Protein AF-0000000072939997 (afdb_homodimer)

Solvent-accessible surface area (backbone atoms only — not comparable to full-atom values): 11323 Å² total; per-residue (Å²): 114,75,64,51,53,67,41,27,48,83,73,51,73,88,33,51,47,72,38,80,92,68,27,35,36,36,40,48,61,45,33,46,28,62,78,65,47,41,67,64,48,60,63,70,43,59,84,49,48,39,79,76,45,38,39,26,61,34,38,37,35,36,37,38,7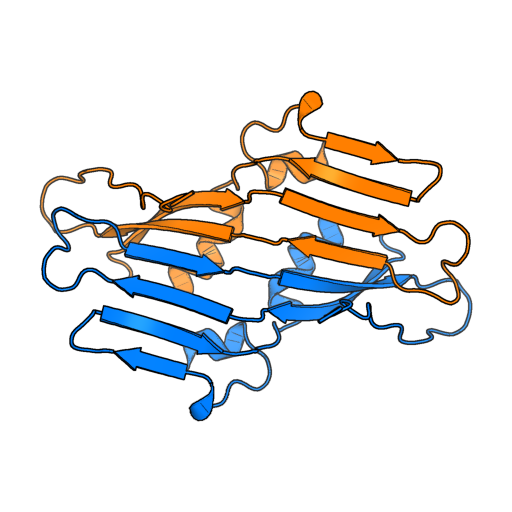8,91,39,46,84,75,38,32,33,31,36,42,27,60,32,39,41,33,17,19,31,51,54,53,103,59,83,81,66,92,36,73,63,77,75,75,73,74,120,112,74,65,51,51,68,41,28,48,83,74,51,73,88,33,51,46,72,37,80,92,68,29,34,37,36,39,46,61,44,32,47,28,62,79,67,47,40,66,64,50,59,64,72,42,60,84,50,48,40,79,77,45,36,39,26,62,34,39,36,37,36,37,39,79,91,38,45,84,77,38,32,32,30,37,41,26,59,32,39,38,34,17,20,32,51,52,54,102,58,86,81,63,92,37,70,63,76,74,73,74,75,120

Organism: Perkinsus marinus (strain ATCC 50983 / TXsc) (NCBI:txid423536)

Nearest PDB structures (foldseek):
  6cbc-assembly1_B  TM=7.900E-01  e=6.810E-04  Thermochaetoides thermophila DSM 1495
  6a9e-assembly2_B  TM=6.318E-01  e=6.158E-02  Enterobacteria phage RB59
  6a9j-assembly2_B  TM=6.465E-01  e=8.160E-02  Enterobacteria phage RB59
  3dcx-assembly1_A  TM=5.283E-01  e=1.028E+00  Shewanella loihica PV-4
  6u9g-assembly1_E  TM=1.871E-01  e=9.778E+00  Francisella tularensis subsp. novicida U112

Structure (mmCIF, N/CA/C/O backbone):
data_AF-0000000072939997-model_v1
#
loop_
_entity.id
_entity.type
_entity.pdbx_description
1 polymer 'Uncharacterized protein'
#
loop_
_atom_site.group_PDB
_atom_site.id
_atom_site.type_symbol
_atom_site.label_atom_id
_atom_site.label_alt_id
_atom_site.label_comp_id
_atom_site.label_asym_id
_atom_site.label_entity_id
_atom_site.label_seq_id
_atom_site.pdbx_PDB_ins_code
_atom_site.Cartn_x
_atom_site.Cartn_y
_atom_site.Cartn_z
_atom_site.occupancy
_atom_site.B_iso_or_equiv
_atom_site.auth_seq_id
_atom_site.auth_comp_id
_atom_site.auth_asym_id
_atom_site.auth_atom_id
_atom_site.pdbx_PDB_model_num
ATOM 1 N N . MET A 1 1 ? -7.621 -18.016 -1.231 1 79.19 1 MET A N 1
ATOM 2 C CA . MET A 1 1 ? -8.523 -16.891 -0.96 1 79.19 1 MET A CA 1
ATOM 3 C C . MET A 1 1 ? -8.703 -16.688 0.541 1 79.19 1 MET A C 1
ATOM 5 O O . MET A 1 1 ? -8.742 -15.555 1.018 1 79.19 1 MET A O 1
ATOM 9 N N . GLY A 1 2 ? -8.43 -17.75 1.299 1 84.25 2 GLY A N 1
ATOM 10 C CA . GLY A 1 2 ? -8.695 -17.703 2.729 1 84.25 2 GLY A CA 1
ATOM 11 C C . GLY A 1 2 ? -7.746 -16.781 3.475 1 84.25 2 GLY A C 1
ATOM 12 O O . GLY A 1 2 ? -8.172 -16.016 4.355 1 84.25 2 GLY A O 1
ATOM 13 N N . TYR A 1 3 ? -6.551 -16.672 3.008 1 89.38 3 TYR A N 1
ATOM 14 C CA . TYR A 1 3 ? -5.559 -15.867 3.715 1 89.38 3 TYR A CA 1
ATOM 15 C C . TYR A 1 3 ? -5.758 -14.383 3.424 1 89.38 3 TYR A C 1
ATOM 17 O O . TYR A 1 3 ? -5.418 -13.531 4.25 1 89.38 3 TYR A O 1
ATOM 25 N N . LEU A 1 4 ? -6.316 -14.133 2.26 1 92.38 4 LEU A N 1
ATOM 26 C CA . LEU A 1 4 ? -6.516 -12.75 1.856 1 92.38 4 LEU A CA 1
ATOM 27 C C . LEU A 1 4 ? -7.66 -12.117 2.641 1 92.38 4 LEU A C 1
ATOM 29 O O . LEU A 1 4 ? -7.695 -10.898 2.822 1 92.38 4 LEU A O 1
ATOM 33 N N . LYS A 1 5 ? -8.539 -12.953 3.166 1 93.19 5 LYS A N 1
ATOM 34 C CA . LYS A 1 5 ? -9.727 -12.453 3.857 1 93.19 5 LYS A CA 1
ATOM 35 C C . LYS A 1 5 ? -9.344 -11.734 5.148 1 93.19 5 LYS A C 1
ATOM 37 O O . LYS A 1 5 ? -10.117 -10.922 5.66 1 93.19 5 LYS A O 1
ATOM 42 N N . LYS A 1 6 ? -8.172 -12.086 5.574 1 93.5 6 LYS A N 1
ATOM 43 C CA . LYS A 1 6 ? -7.66 -11.398 6.754 1 93.5 6 LYS A CA 1
ATOM 44 C C . LYS A 1 6 ? -7.395 -9.922 6.465 1 93.5 6 LYS A C 1
ATOM 46 O O . LYS A 1 6 ? -7.512 -9.078 7.352 1 93.5 6 LYS A O 1
ATOM 51 N N . TYR A 1 7 ? -7.129 -9.602 5.207 1 95.44 7 TYR A N 1
ATOM 52 C CA . TYR A 1 7 ? -6.629 -8.273 4.871 1 95.44 7 TYR A CA 1
ATOM 53 C C . TYR A 1 7 ? -7.633 -7.516 4.008 1 95.44 7 TYR A C 1
ATOM 55 O O . TYR A 1 7 ? -7.57 -6.289 3.902 1 95.44 7 TYR A O 1
ATOM 63 N N . ILE A 1 8 ? -8.578 -8.25 3.438 1 96.69 8 ILE A N 1
ATOM 64 C CA . ILE A 1 8 ? -9.492 -7.652 2.473 1 96.69 8 ILE A CA 1
ATOM 65 C C . ILE A 1 8 ? -10.93 -7.762 2.988 1 96.69 8 ILE A C 1
ATOM 67 O O . ILE A 1 8 ? -11.391 -8.859 3.314 1 96.69 8 ILE A O 1
ATOM 71 N N . ARG A 1 9 ? -11.539 -6.648 3.012 1 96.81 9 ARG A N 1
ATOM 72 C CA . ARG A 1 9 ? -12.914 -6.598 3.48 1 96.81 9 ARG A CA 1
ATOM 73 C C . ARG A 1 9 ? -13.883 -7.051 2.393 1 96.81 9 ARG A C 1
ATOM 75 O O . ARG A 1 9 ? -13.883 -6.508 1.287 1 96.81 9 ARG A O 1
ATOM 82 N N . GLY A 1 10 ? -14.656 -8.023 2.715 1 95.62 10 GLY A N 1
ATOM 83 C CA . GLY A 1 10 ? -15.719 -8.43 1.808 1 95.62 10 GLY A CA 1
ATOM 84 C C . GLY A 1 10 ? -15.195 -9.031 0.514 1 95.62 10 GLY A C 1
ATOM 85 O O . GLY A 1 10 ? -15.773 -8.812 -0.553 1 95.62 10 GLY A O 1
ATOM 86 N N . LEU A 1 11 ? -14.125 -9.672 0.535 1 95.31 11 LEU A N 1
ATOM 87 C CA . LEU A 1 11 ? -13.539 -10.266 -0.665 1 95.31 11 LEU A CA 1
ATOM 88 C C . LEU A 1 11 ? -14.508 -11.242 -1.322 1 95.31 11 LEU A C 1
ATOM 90 O O . LEU A 1 11 ? -15.023 -12.148 -0.665 1 95.31 11 LEU A O 1
ATOM 94 N N . GLU A 1 12 ? -14.75 -11.016 -2.568 1 95.81 12 GLU A N 1
ATOM 95 C CA . GLU A 1 12 ? -15.594 -11.891 -3.381 1 95.81 12 GLU A CA 1
ATOM 96 C C . GLU A 1 12 ? -14.781 -12.57 -4.484 1 95.81 12 GLU A C 1
ATOM 98 O O . GLU A 1 12 ? -13.797 -12.008 -4.965 1 95.81 12 GLU A O 1
ATOM 103 N N . TYR A 1 13 ? -15.312 -13.648 -4.934 1 93.88 13 TYR A N 1
ATOM 104 C CA . TYR A 1 13 ? -14.602 -14.438 -5.938 1 93.88 13 TYR A CA 1
ATOM 105 C C . TYR A 1 13 ? -14.508 -13.68 -7.254 1 93.88 13 TYR A C 1
ATOM 107 O O . TYR A 1 13 ? -13.531 -13.828 -7.992 1 93.88 13 TYR A O 1
ATOM 115 N N . ASP A 1 14 ? -15.516 -12.883 -7.5 1 95.44 14 ASP A N 1
ATOM 116 C CA . ASP A 1 14 ? -15.531 -12.195 -8.789 1 95.44 14 ASP A CA 1
ATOM 117 C C . ASP A 1 14 ? -14.492 -11.078 -8.836 1 95.44 14 ASP A C 1
ATOM 119 O O . ASP A 1 14 ? -14.211 -10.531 -9.898 1 95.44 14 ASP A O 1
ATOM 123 N N . GLN A 1 15 ? -13.906 -10.797 -7.66 1 96.94 15 GLN A N 1
ATOM 124 C CA . GLN A 1 15 ? -12.883 -9.758 -7.598 1 96.94 15 GLN A CA 1
ATOM 125 C C . GLN A 1 15 ? -11.508 -10.328 -7.945 1 96.94 15 GLN A C 1
ATOM 127 O O . GLN A 1 15 ? -10.562 -9.57 -8.195 1 96.94 15 GLN A O 1
ATOM 132 N N . VAL A 1 16 ? -11.445 -11.586 -8.031 1 95.56 16 VAL A N 1
ATOM 133 C CA . VAL A 1 16 ? -10.164 -12.242 -8.273 1 95.56 16 VAL A CA 1
ATOM 134 C C . VAL A 1 16 ? -10.141 -12.852 -9.672 1 95.56 16 VAL A C 1
ATOM 136 O O . VAL A 1 16 ? -11.055 -13.594 -10.047 1 95.56 16 VAL A O 1
ATOM 139 N N . SER A 1 17 ? -9.195 -12.555 -10.445 1 96.19 17 SER A N 1
ATOM 140 C CA . SER A 1 17 ? -8.961 -13.203 -11.734 1 96.19 17 SER A CA 1
ATOM 141 C C . SER A 1 17 ? -7.559 -13.797 -11.805 1 96.19 17 SER A C 1
ATOM 143 O O . SER A 1 17 ? -6.609 -13.227 -11.258 1 96.19 17 SER A O 1
ATOM 145 N N . ALA A 1 18 ? -7.465 -14.961 -12.391 1 93.5 18 ALA A N 1
ATOM 146 C CA . ALA A 1 18 ? -6.18 -15.648 -12.531 1 93.5 18 ALA A CA 1
ATOM 147 C C . ALA A 1 18 ? -5.973 -16.141 -13.961 1 93.5 18 ALA A C 1
ATOM 149 O O . ALA A 1 18 ? -6.91 -16.609 -14.602 1 93.5 18 ALA A O 1
ATOM 150 N N . SER A 1 19 ? -4.926 -15.836 -14.461 1 92.19 19 SER A N 1
ATOM 151 C CA . SER A 1 19 ? -4.477 -16.391 -15.734 1 92.19 19 SER A CA 1
ATOM 152 C C . SER A 1 19 ? -3.42 -17.469 -15.523 1 92.19 19 SER A C 1
ATOM 154 O O . SER A 1 19 ? -2.252 -17.172 -15.273 1 92.19 19 SER A O 1
ATOM 156 N N . LEU A 1 20 ? -3.783 -18.672 -15.695 1 84.88 20 LEU A N 1
ATOM 157 C CA . LEU A 1 20 ? -2.889 -19.781 -15.438 1 84.88 20 LEU A CA 1
ATOM 158 C C . LEU A 1 20 ? -1.744 -19.812 -16.453 1 84.88 20 LEU A C 1
ATOM 160 O O . LEU A 1 20 ? -0.597 -20.078 -16.078 1 84.88 20 LEU A O 1
ATOM 164 N N . MET A 1 21 ? -2.119 -19.484 -17.688 1 87.38 21 MET A N 1
ATOM 165 C CA . MET A 1 21 ? -1.116 -19.484 -18.75 1 87.38 21 MET A CA 1
ATOM 166 C C . MET A 1 21 ? -0.065 -18.406 -18.5 1 87.38 21 MET A C 1
ATOM 168 O O . MET A 1 21 ? 1.135 -18.672 -18.594 1 87.38 21 MET A O 1
ATOM 172 N N . SER A 1 22 ? -0.42 -17.297 -17.984 1 87.5 22 SER A N 1
ATOM 173 C CA . SER A 1 22 ? 0.504 -16.172 -17.797 1 87.5 22 SER A CA 1
ATOM 174 C C . SER A 1 22 ? 1.047 -16.141 -16.375 1 87.5 22 SER A C 1
ATOM 176 O O . SER A 1 22 ? 2.023 -15.438 -16.094 1 87.5 22 SER A O 1
ATOM 178 N N . GLY A 1 23 ? 0.38 -16.797 -15.484 1 91.31 23 GLY A N 1
ATOM 179 C CA . GLY A 1 23 ? 0.785 -16.75 -14.086 1 91.31 23 GLY A CA 1
ATOM 180 C C . GLY A 1 23 ? 0.379 -15.461 -13.391 1 91.31 23 GLY A C 1
ATOM 181 O O . GLY A 1 23 ? 1.062 -15.008 -12.469 1 91.31 23 GLY A O 1
ATOM 182 N N . GLU A 1 24 ? -0.576 -14.711 -13.984 1 94.31 24 GLU A N 1
ATOM 183 C CA . GLU A 1 24 ? -1 -13.43 -13.422 1 94.31 24 GLU A CA 1
ATOM 184 C C . GLU A 1 24 ? -2.287 -13.586 -12.617 1 94.31 24 GLU A C 1
ATOM 186 O O . GLU A 1 24 ? -3.254 -14.188 -13.086 1 94.31 24 GLU A O 1
ATOM 191 N N . ILE A 1 25 ? -2.291 -13.117 -11.367 1 95.06 25 ILE A N 1
ATOM 192 C CA . ILE A 1 25 ? -3.463 -13.047 -10.5 1 95.06 25 ILE A CA 1
ATOM 193 C C . ILE A 1 25 ? -3.801 -11.586 -10.211 1 95.06 25 ILE A C 1
ATOM 195 O O . ILE A 1 25 ? -2.936 -10.812 -9.789 1 95.06 25 ILE A O 1
ATOM 199 N N . THR A 1 26 ? -5.051 -11.242 -10.484 1 97.12 26 THR A N 1
ATOM 200 C CA . THR A 1 26 ? -5.457 -9.852 -10.273 1 97.12 26 THR A CA 1
ATOM 201 C C . THR A 1 26 ? -6.637 -9.773 -9.312 1 97.12 26 THR A C 1
ATOM 203 O O . THR A 1 26 ? -7.594 -10.539 -9.43 1 97.12 26 THR A O 1
ATOM 206 N N . LEU A 1 27 ? -6.543 -8.914 -8.32 1 97.12 27 LEU A N 1
ATOM 207 C CA . LEU A 1 27 ? -7.645 -8.516 -7.449 1 97.12 27 LEU A CA 1
ATOM 208 C C . LEU A 1 27 ? -8.18 -7.145 -7.832 1 97.12 27 LEU A C 1
ATOM 210 O O . LEU A 1 27 ? -7.426 -6.168 -7.879 1 97.12 27 LEU A O 1
ATOM 214 N N . HIS A 1 28 ? -9.438 -7.078 -8.062 1 97.5 28 HIS A N 1
ATOM 215 C CA . HIS A 1 28 ? -10.023 -5.828 -8.531 1 97.5 28 HIS A CA 1
ATOM 216 C C . HIS A 1 28 ? -10.82 -5.145 -7.426 1 97.5 28 HIS A C 1
ATOM 218 O O . HIS A 1 28 ? -11.625 -5.789 -6.75 1 97.5 28 HIS A O 1
ATOM 224 N N . ALA A 1 29 ? -10.578 -3.834 -7.234 1 95.81 29 ALA A N 1
ATOM 225 C CA . ALA A 1 29 ? -11.391 -2.914 -6.438 1 95.81 29 ALA A CA 1
ATOM 226 C C . ALA A 1 29 ? -11.703 -3.506 -5.066 1 95.81 29 ALA A C 1
ATOM 228 O O . ALA A 1 29 ? -12.836 -3.92 -4.801 1 95.81 29 ALA A O 1
ATOM 229 N N . PHE A 1 30 ? -10.859 -3.406 -4.199 1 97.06 30 PHE A N 1
ATOM 230 C CA . PHE A 1 30 ? -11.086 -4.02 -2.896 1 97.06 30 PHE A CA 1
ATOM 231 C C . PHE A 1 30 ? -10.781 -3.037 -1.772 1 97.06 30 PHE A C 1
ATOM 233 O O . PHE A 1 30 ? -10.047 -2.07 -1.97 1 97.06 30 PHE A O 1
ATOM 240 N N . GLU A 1 31 ? -11.352 -3.303 -0.688 1 97.44 31 GLU A N 1
ATOM 241 C CA . GLU A 1 31 ? -11.125 -2.539 0.537 1 97.44 31 GLU A CA 1
ATOM 242 C C . GLU A 1 31 ? -10.305 -3.338 1.54 1 97.44 31 GLU A C 1
ATOM 244 O O . GLU A 1 31 ? -10.523 -4.535 1.72 1 97.44 31 GLU A O 1
ATOM 249 N N . LEU A 1 32 ? -9.344 -2.641 2.129 1 97.69 32 LEU A N 1
ATOM 250 C CA . LEU A 1 32 ? -8.555 -3.289 3.172 1 97.69 32 LEU A CA 1
ATOM 251 C C . LEU A 1 32 ? -9.305 -3.291 4.5 1 97.69 32 LEU A C 1
ATOM 253 O O . LEU A 1 32 ? -10.047 -2.352 4.797 1 97.69 32 LEU A O 1
ATOM 257 N N . GLU A 1 33 ? -9.047 -4.422 5.156 1 97.19 33 GLU A N 1
ATOM 258 C CA . GLU A 1 33 ? -9.492 -4.391 6.547 1 97.19 33 GLU A CA 1
ATOM 259 C C . GLU A 1 33 ? -8.734 -3.326 7.34 1 97.19 33 GLU A C 1
ATOM 261 O O . GLU A 1 33 ? -7.504 -3.277 7.312 1 97.19 33 GLU A O 1
ATOM 266 N N . ILE A 1 34 ? -9.453 -2.506 8.07 1 95.75 34 ILE A N 1
ATOM 267 C CA . ILE A 1 34 ? -8.852 -1.411 8.82 1 95.75 34 ILE A CA 1
ATOM 268 C C . ILE A 1 34 ? -7.84 -1.965 9.82 1 95.75 34 ILE A C 1
ATOM 270 O O . ILE A 1 34 ? -6.762 -1.395 10 1 95.75 34 ILE A O 1
ATOM 274 N N . ASP A 1 35 ? -8.078 -3.045 10.344 1 94.5 35 ASP A N 1
ATOM 275 C CA . ASP A 1 35 ? -7.195 -3.656 11.328 1 94.5 35 ASP A CA 1
ATOM 276 C C . ASP A 1 35 ? -5.859 -4.043 10.703 1 94.5 35 ASP A C 1
ATOM 278 O O . ASP A 1 35 ? -4.836 -4.094 11.391 1 94.5 35 ASP A O 1
ATOM 282 N N . ALA A 1 36 ? -5.902 -4.359 9.406 1 92.94 36 ALA A N 1
ATOM 283 C CA . ALA A 1 36 ? -4.691 -4.801 8.719 1 92.94 36 ALA A CA 1
ATOM 284 C C . ALA A 1 36 ? -3.688 -3.66 8.594 1 92.94 36 ALA A C 1
ATOM 286 O O . ALA A 1 36 ? -2.484 -3.896 8.461 1 92.94 36 ALA A O 1
ATOM 287 N N . ILE A 1 37 ? -4.16 -2.443 8.656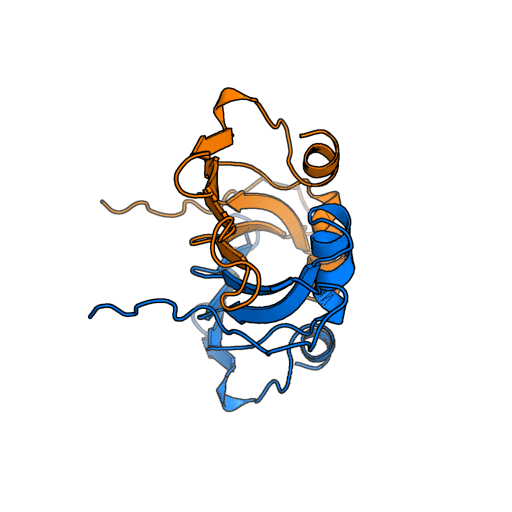 1 94.25 37 ILE A N 1
ATOM 288 C CA . ILE A 1 37 ? -3.25 -1.334 8.383 1 94.25 37 ILE A CA 1
ATOM 289 C C . ILE A 1 37 ? -3.244 -0.369 9.562 1 94.25 37 ILE A C 1
ATOM 291 O O . ILE A 1 37 ? -2.465 0.587 9.594 1 94.25 37 ILE A O 1
ATOM 295 N N . ARG A 1 38 ? -4.012 -0.584 10.547 1 93.12 38 ARG A N 1
ATOM 296 C CA . ARG A 1 38 ? -4.215 0.322 11.672 1 93.12 38 ARG A CA 1
ATOM 297 C C . ARG A 1 38 ? -2.889 0.651 12.352 1 93.12 38 ARG A C 1
ATOM 299 O O . ARG A 1 38 ? -2.609 1.814 12.648 1 93.12 38 ARG A O 1
ATOM 306 N N . GLU A 1 39 ? -2.107 -0.338 12.516 1 89.88 39 GLU A N 1
ATOM 307 C CA . GLU A 1 39 ? -0.843 -0.115 13.211 1 89.88 39 GLU A CA 1
ATOM 308 C C . GLU A 1 39 ? 0.035 0.877 12.453 1 89.88 39 GLU A C 1
ATOM 310 O O . GLU A 1 39 ? 0.638 1.767 13.055 1 89.88 39 GLU A O 1
ATOM 315 N N . TRP A 1 40 ? 0.077 0.715 11.188 1 89.88 40 TRP A N 1
ATOM 316 C CA . TRP A 1 40 ? 0.884 1.602 10.359 1 89.88 40 TRP A CA 1
ATOM 317 C C . TRP A 1 40 ? 0.36 3.033 10.422 1 89.88 40 TRP A C 1
ATOM 319 O O . TRP A 1 40 ? 1.122 3.969 10.672 1 89.88 40 TRP A O 1
ATOM 329 N N . VAL A 1 41 ? -0.957 3.193 10.352 1 91.62 41 VAL A N 1
ATOM 330 C CA . VAL A 1 41 ? -1.572 4.516 10.312 1 91.62 41 VAL A CA 1
ATOM 331 C C . VAL A 1 41 ? -1.496 5.168 11.688 1 91.62 41 VAL A C 1
ATOM 333 O O . VAL A 1 41 ? -1.165 6.348 11.805 1 91.62 41 VAL A O 1
ATOM 336 N N . ASP A 1 42 ? -1.661 4.398 12.719 1 89 42 ASP A N 1
ATOM 337 C CA . ASP A 1 42 ? -1.651 4.926 14.078 1 89 42 ASP A CA 1
ATOM 338 C C . ASP A 1 42 ? -0.261 5.422 14.469 1 89 42 ASP A C 1
ATOM 340 O O . ASP A 1 42 ? -0.127 6.332 15.289 1 89 42 ASP A O 1
ATOM 344 N N . THR A 1 43 ? 0.674 4.785 13.867 1 88.06 43 THR A N 1
ATOM 345 C CA . THR A 1 43 ? 2.043 5.18 14.18 1 88.06 43 THR A CA 1
ATOM 346 C C . THR A 1 43 ? 2.41 6.473 13.461 1 88.06 43 THR A C 1
ATOM 348 O O . THR A 1 43 ? 3.215 7.262 13.961 1 88.06 43 THR A O 1
ATOM 351 N N . ILE A 1 44 ? 1.744 6.738 12.359 1 86.25 44 ILE A N 1
ATOM 352 C CA . ILE A 1 44 ? 2.15 7.84 11.492 1 86.25 44 ILE A CA 1
ATOM 353 C C . ILE A 1 44 ? 1.277 9.062 11.773 1 86.25 44 ILE A C 1
ATOM 355 O O . ILE A 1 44 ? 1.773 10.188 11.82 1 86.25 44 ILE A O 1
ATOM 359 N N . LEU A 1 45 ? 0.055 8.859 12.016 1 88.44 45 LEU A N 1
ATOM 360 C CA . LEU A 1 45 ? -0.887 9.969 12.141 1 88.44 45 LEU A CA 1
ATOM 361 C C . LEU A 1 45 ? -1.122 10.32 13.602 1 88.44 45 LEU A C 1
ATOM 363 O O . LEU A 1 45 ? -0.911 9.492 14.492 1 88.44 45 LEU A O 1
ATOM 367 N N . PRO A 1 46 ? -1.585 11.578 13.789 1 86.38 46 PRO A N 1
ATOM 368 C CA . PRO A 1 46 ? -1.923 11.953 15.164 1 86.38 46 PRO A CA 1
ATOM 369 C C . PRO A 1 46 ? -3.027 11.078 15.758 1 86.38 46 PRO A C 1
ATOM 371 O O . PRO A 1 46 ? -3.885 10.578 15.023 1 86.38 46 PRO A O 1
ATOM 374 N N . TYR A 1 47 ? -2.928 10.961 16.938 1 88.19 47 TYR A N 1
ATOM 375 C CA . TYR A 1 47 ? -3.865 10.102 17.641 1 88.19 47 TYR A CA 1
ATOM 376 C C . TYR A 1 47 ? -5.301 10.578 17.453 1 88.19 47 TYR A C 1
ATOM 378 O O . TYR A 1 47 ? -6.246 9.828 17.688 1 88.19 47 TYR A O 1
ATOM 386 N N . THR A 1 48 ? -5.566 11.836 17.109 1 87.25 48 THR A N 1
ATOM 387 C CA . THR A 1 48 ? -6.91 12.352 16.891 1 87.25 48 THR A CA 1
ATOM 388 C C . THR A 1 48 ? -7.453 11.867 15.547 1 87.25 48 THR A C 1
ATOM 390 O O . THR A 1 48 ? -8.609 12.125 15.211 1 87.25 48 THR A O 1
ATOM 393 N N . THR A 1 49 ? -6.629 11.234 14.844 1 90.69 49 THR A N 1
ATOM 394 C CA . THR A 1 49 ? -7.004 10.82 13.492 1 90.69 49 THR A CA 1
ATOM 395 C C . THR A 1 49 ? -7.305 9.32 13.453 1 90.69 49 THR A C 1
ATOM 397 O O . THR A 1 49 ? -6.586 8.523 14.047 1 90.69 49 THR A O 1
ATOM 400 N N . GLU A 1 50 ? -8.352 9 12.703 1 92.5 50 GLU A N 1
ATOM 401 C CA . GLU A 1 50 ? -8.758 7.609 12.547 1 92.5 50 GLU A CA 1
ATOM 402 C C . GLU A 1 50 ? -8.93 7.25 11.07 1 92.5 50 GLU A C 1
ATOM 404 O O . GLU A 1 50 ? -9.547 8 10.312 1 92.5 50 GLU A O 1
ATOM 409 N N . ILE A 1 51 ? -8.352 6.113 10.703 1 95.44 51 ILE A N 1
ATOM 410 C CA . ILE A 1 51 ? -8.578 5.637 9.344 1 95.44 51 ILE A CA 1
ATOM 411 C C . ILE A 1 51 ? -9.984 5.043 9.234 1 95.44 51 ILE A C 1
ATOM 413 O O . ILE A 1 51 ? -10.383 4.223 10.062 1 95.44 51 ILE A O 1
ATOM 417 N N . THR A 1 52 ? -10.672 5.426 8.25 1 93.62 52 THR A N 1
ATOM 418 C CA . THR A 1 52 ? -12.055 4.977 8.094 1 93.62 52 THR A CA 1
ATOM 419 C C . THR A 1 52 ? -12.195 4.109 6.844 1 93.62 52 THR A C 1
ATOM 421 O O . THR A 1 52 ? -13.102 3.273 6.766 1 93.62 52 THR A O 1
ATOM 424 N N . ARG A 1 53 ? -11.32 4.309 5.934 1 95.94 53 ARG A N 1
ATOM 425 C CA . ARG A 1 53 ? -11.414 3.555 4.691 1 95.94 53 ARG A CA 1
ATOM 426 C C . ARG A 1 53 ? -10.055 3.451 4.012 1 95.94 53 ARG A C 1
ATOM 428 O O . ARG A 1 53 ? -9.258 4.395 4.047 1 95.94 53 ARG A O 1
ATOM 435 N N . ALA A 1 54 ? -9.719 2.355 3.422 1 97.56 54 ALA A N 1
ATOM 436 C CA . ALA A 1 54 ? -8.57 2.115 2.549 1 97.56 54 ALA A CA 1
ATOM 437 C C . ALA A 1 54 ? -8.984 1.316 1.314 1 97.56 54 ALA A C 1
ATOM 439 O O . ALA A 1 54 ? -9.516 0.212 1.432 1 97.56 54 ALA A O 1
ATOM 440 N N . TYR A 1 55 ? -8.727 1.896 0.287 1 97.56 55 TYR A N 1
ATOM 441 C CA . TYR A 1 55 ? -9.211 1.32 -0.961 1 97.56 55 TYR A CA 1
ATOM 442 C C . TYR A 1 55 ? -8.094 1.203 -1.985 1 97.56 55 TYR A C 1
ATOM 444 O O . TYR A 1 55 ? -7.273 2.115 -2.125 1 97.56 55 TYR A O 1
ATOM 452 N N . CYS A 1 56 ? -8.086 0.098 -2.654 1 97.94 56 CYS A N 1
ATOM 453 C CA . CYS A 1 56 ? -7.176 -0.13 -3.773 1 97.94 56 CYS A CA 1
ATOM 454 C C . CYS A 1 56 ? -7.953 -0.432 -5.051 1 97.94 56 CYS A C 1
ATOM 456 O O . CYS A 1 56 ? -8.898 -1.226 -5.035 1 97.94 56 CYS A O 1
ATOM 458 N N . SER A 1 57 ? -7.539 0.166 -6.051 1 97 57 SER A N 1
ATOM 459 C CA . SER A 1 57 ? -8.203 -0.083 -7.328 1 97 57 SER A CA 1
ATOM 460 C C . SER A 1 57 ? -7.875 -1.476 -7.859 1 97 57 SER A C 1
ATOM 462 O O . SER A 1 57 ? -8.703 -2.105 -8.516 1 97 57 SER A O 1
ATOM 464 N N . MET A 1 58 ? -6.633 -1.919 -7.543 1 97.5 58 MET A N 1
ATOM 465 C CA . MET A 1 58 ? -6.195 -3.211 -8.062 1 97.5 58 MET A CA 1
ATOM 466 C C . MET A 1 58 ? -4.922 -3.674 -7.363 1 97.5 58 MET A C 1
ATOM 468 O O . MET A 1 58 ? -4.152 -2.855 -6.859 1 97.5 58 MET A O 1
ATOM 472 N N . ALA A 1 59 ? -4.77 -4.961 -7.379 1 97.44 59 ALA A N 1
ATOM 473 C CA . ALA A 1 59 ? -3.482 -5.586 -7.086 1 97.44 59 ALA A CA 1
ATOM 474 C C . ALA A 1 59 ? -3.162 -6.684 -8.094 1 97.44 59 ALA A C 1
ATOM 476 O O . ALA A 1 59 ? -3.986 -7.566 -8.344 1 97.44 59 ALA A O 1
ATOM 477 N N . VAL A 1 60 ? -2.021 -6.707 -8.617 1 96.5 60 VAL A N 1
ATOM 478 C CA . VAL A 1 60 ? -1.628 -7.688 -9.625 1 96.5 60 VAL A CA 1
ATOM 479 C C . VAL A 1 60 ? -0.412 -8.469 -9.133 1 96.5 60 VAL A C 1
ATOM 481 O O . VAL A 1 60 ? 0.604 -7.879 -8.758 1 96.5 60 VAL A O 1
ATOM 484 N N . VAL A 1 61 ? -0.506 -9.688 -9.125 1 95.25 61 VAL A N 1
ATOM 485 C CA . VAL A 1 61 ? 0.614 -10.578 -8.836 1 95.25 61 VAL A CA 1
ATOM 486 C C . VAL A 1 61 ? 1.012 -11.336 -10.094 1 95.25 61 VAL A C 1
ATOM 488 O O . VAL A 1 61 ? 0.192 -12.047 -10.688 1 95.25 61 VAL A O 1
AT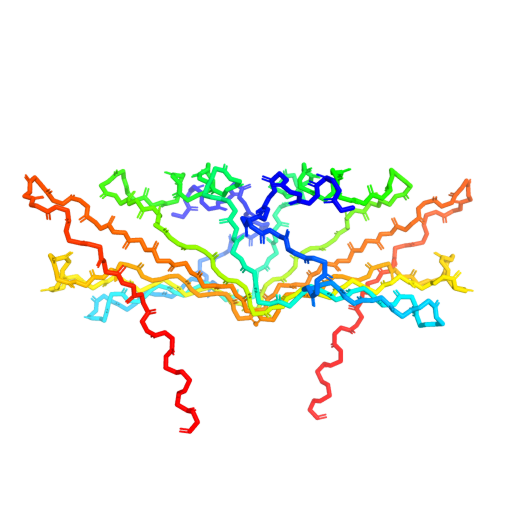OM 491 N N . LYS A 1 62 ? 2.172 -11.211 -10.469 1 94.69 62 LYS A N 1
ATOM 492 C CA . LYS A 1 62 ? 2.717 -11.945 -11.609 1 94.69 62 LYS A CA 1
ATOM 493 C C . LYS A 1 62 ? 3.736 -12.984 -11.156 1 94.69 62 LYS A C 1
ATOM 495 O O . LYS A 1 62 ? 4.801 -12.641 -10.641 1 94.69 62 LYS A O 1
ATOM 500 N N . ILE A 1 63 ? 3.445 -14.156 -11.328 1 91.56 63 ILE A N 1
ATOM 501 C CA . ILE A 1 63 ? 4.309 -15.281 -10.992 1 91.56 63 ILE A CA 1
ATOM 502 C C . ILE A 1 63 ? 4.863 -15.906 -12.273 1 91.56 63 ILE A C 1
ATOM 504 O O . ILE A 1 63 ? 4.109 -16.453 -13.078 1 91.56 63 ILE A O 1
ATOM 508 N N . PRO A 1 64 ? 6.125 -15.852 -12.461 1 89.5 64 PRO A N 1
ATOM 509 C CA . PRO A 1 64 ? 6.715 -16.422 -13.672 1 89.5 64 PRO A CA 1
ATOM 510 C C . PRO A 1 64 ? 6.852 -17.938 -13.602 1 89.5 64 PRO A C 1
ATOM 512 O O . PRO A 1 64 ? 7.965 -18.453 -13.5 1 89.5 64 PRO A O 1
ATOM 515 N N . TRP A 1 65 ? 5.773 -18.625 -13.797 1 83.56 65 TRP A N 1
ATOM 516 C CA . TRP A 1 65 ? 5.668 -20.047 -13.539 1 83.56 65 TRP A CA 1
ATOM 517 C C . TRP A 1 65 ? 6.684 -20.828 -14.367 1 83.56 65 TRP A C 1
ATOM 519 O O . TRP A 1 65 ? 7.23 -21.828 -13.898 1 83.56 65 TRP A O 1
ATOM 529 N N . THR A 1 66 ? 6.996 -20.406 -15.547 1 82.5 66 THR A N 1
ATOM 530 C CA . THR A 1 66 ? 7.918 -21.156 -16.406 1 82.5 66 THR A CA 1
ATOM 531 C C . THR A 1 66 ? 9.352 -20.656 -16.219 1 82.5 66 THR A C 1
ATOM 533 O O . THR A 1 66 ? 10.281 -21.234 -16.781 1 82.5 66 THR A O 1
ATOM 536 N N . GLN A 1 67 ? 9.594 -19.641 -15.547 1 86.62 67 GLN A N 1
ATOM 537 C CA . GLN A 1 67 ? 10.906 -19.031 -15.406 1 86.62 67 GLN A CA 1
ATOM 538 C C . GLN A 1 67 ? 11.195 -18.672 -13.953 1 86.62 67 GLN A C 1
ATOM 540 O O . GLN A 1 67 ? 11.695 -17.578 -13.664 1 86.62 67 GLN A O 1
ATOM 545 N N . ILE A 1 68 ? 10.836 -19.391 -13.016 1 82 68 ILE A N 1
ATOM 546 C CA . ILE A 1 68 ? 10.875 -19.062 -11.594 1 82 68 ILE A CA 1
ATOM 547 C C . ILE A 1 68 ? 12.32 -18.984 -11.125 1 82 68 ILE A C 1
ATOM 549 O O . ILE A 1 68 ? 12.633 -18.266 -10.172 1 82 68 ILE A O 1
ATOM 553 N N . ARG A 1 69 ? 13.289 -19.625 -11.953 1 77.12 69 ARG A N 1
ATOM 554 C CA . ARG A 1 69 ? 14.703 -19.609 -11.57 1 77.12 69 ARG A CA 1
ATOM 555 C C . ARG A 1 69 ? 15.367 -18.297 -12 1 77.12 69 ARG A C 1
ATOM 557 O O . ARG A 1 69 ? 16.391 -17.906 -11.43 1 77.12 69 ARG A O 1
ATOM 564 N N . TYR A 1 70 ? 14.789 -17.641 -12.992 1 82 70 TYR A N 1
ATOM 565 C CA . TYR A 1 70 ? 15.484 -16.531 -13.633 1 82 70 TYR A CA 1
ATOM 566 C C . TYR A 1 70 ? 14.734 -15.219 -13.414 1 82 70 TYR A C 1
ATOM 568 O O . TYR A 1 70 ? 15.312 -14.133 -13.547 1 82 70 TYR A O 1
ATOM 576 N N . LYS A 1 71 ? 13.414 -15.32 -13.07 1 85.56 71 LYS A N 1
ATOM 577 C CA . LYS A 1 71 ? 12.609 -14.109 -12.969 1 85.56 71 LYS A CA 1
ATOM 578 C C . LYS A 1 71 ? 11.914 -14.023 -11.617 1 85.56 71 LYS A C 1
ATOM 580 O O . LYS A 1 71 ? 11.43 -15.031 -11.094 1 85.56 71 LYS A O 1
ATOM 585 N N . PRO A 1 7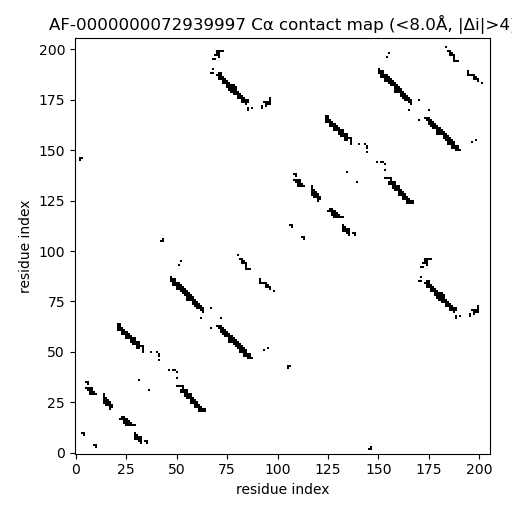2 ? 11.758 -12.812 -11.078 1 89.75 72 PRO A N 1
ATOM 586 C CA . PRO A 1 72 ? 11.086 -12.625 -9.789 1 89.75 72 PRO A CA 1
ATOM 587 C C . PRO A 1 72 ? 9.562 -12.648 -9.914 1 89.75 72 PRO A C 1
ATOM 589 O O . PRO A 1 72 ? 9.023 -12.469 -11.008 1 89.75 72 PRO A O 1
ATOM 592 N N . VAL A 1 73 ? 8.961 -12.969 -8.789 1 93.31 73 VAL A N 1
ATOM 593 C CA . VAL A 1 73 ? 7.539 -12.688 -8.656 1 93.31 73 VAL A CA 1
ATOM 594 C C . VAL A 1 73 ? 7.332 -11.188 -8.414 1 93.31 73 VAL A C 1
ATOM 596 O O . VAL A 1 73 ? 7.973 -10.594 -7.547 1 93.31 73 VAL A O 1
ATOM 599 N N . CYS A 1 74 ? 6.43 -10.602 -9.156 1 94.56 74 CYS A N 1
ATOM 600 C CA . CYS A 1 74 ? 6.172 -9.172 -9.047 1 94.56 74 CYS A CA 1
ATOM 601 C C . CYS A 1 74 ? 4.746 -8.914 -8.57 1 94.56 74 CYS A C 1
ATOM 603 O O . CYS A 1 74 ? 3.809 -9.578 -9.016 1 94.56 74 CYS A O 1
ATOM 605 N N . ILE A 1 75 ? 4.617 -7.977 -7.676 1 96.75 75 ILE A N 1
ATOM 606 C CA . ILE A 1 75 ? 3.316 -7.496 -7.219 1 96.75 75 ILE A CA 1
ATOM 607 C C . ILE A 1 75 ? 3.207 -5.992 -7.465 1 96.75 75 ILE A C 1
ATOM 609 O O . ILE A 1 75 ? 4.109 -5.23 -7.113 1 96.75 75 ILE A O 1
ATOM 613 N N . THR A 1 76 ? 2.131 -5.582 -8.07 1 97.12 76 THR A N 1
ATOM 614 C CA . THR A 1 76 ? 1.89 -4.168 -8.352 1 97.12 76 THR A CA 1
ATOM 615 C C . THR A 1 76 ? 0.53 -3.736 -7.812 1 97.12 76 THR A C 1
ATOM 617 O O . THR A 1 76 ? -0.47 -4.43 -8 1 97.12 76 THR A O 1
ATOM 620 N N . ILE A 1 77 ? 0.54 -2.65 -7.148 1 97.62 77 ILE A N 1
ATOM 621 C CA . ILE A 1 77 ? -0.67 -1.961 -6.711 1 97.62 77 ILE A CA 1
ATOM 622 C C . ILE A 1 77 ? -0.672 -0.531 -7.25 1 97.62 77 ILE A C 1
ATOM 624 O O . ILE A 1 77 ? 0.054 0.329 -6.746 1 97.62 77 ILE A O 1
ATOM 628 N N . PRO A 1 78 ? -1.461 -0.247 -8.148 1 96.5 78 PRO A N 1
ATOM 629 C CA . PRO A 1 78 ? -1.378 1.03 -8.859 1 96.5 78 PRO A CA 1
ATOM 630 C C . PRO A 1 78 ? -1.99 2.188 -8.07 1 96.5 78 PRO A C 1
ATOM 632 O O . PRO A 1 78 ? -1.745 3.354 -8.391 1 96.5 78 PRO A O 1
ATOM 635 N N . SER A 1 79 ? -2.854 1.871 -7.078 1 96.38 79 SER A N 1
ATOM 636 C CA . SER A 1 79 ? -3.482 2.938 -6.305 1 96.38 79 SER A CA 1
ATOM 637 C C . SER A 1 79 ? -3.939 2.436 -4.938 1 96.38 79 SER A C 1
ATOM 639 O O . SER A 1 79 ? -4.578 1.388 -4.84 1 96.38 79 SER A O 1
ATOM 641 N N . LEU A 1 80 ? -3.562 3.182 -3.951 1 97.5 80 LEU A N 1
ATOM 642 C CA . LEU A 1 80 ? -4.047 2.996 -2.588 1 97.5 80 LEU A CA 1
ATOM 643 C C . LEU A 1 80 ? -4.531 4.316 -2 1 97.5 80 LEU A C 1
ATOM 645 O O . LEU A 1 80 ? -3.781 5.297 -1.959 1 97.5 80 LEU A O 1
ATOM 649 N N . GLU A 1 81 ? -5.762 4.336 -1.653 1 97.44 81 GLU A N 1
ATOM 650 C CA . GLU A 1 81 ? -6.379 5.539 -1.103 1 97.44 81 GLU A CA 1
ATOM 651 C C . GLU A 1 81 ? -6.922 5.289 0.302 1 97.44 81 GLU A C 1
ATOM 653 O O . GLU A 1 81 ? -7.676 4.34 0.522 1 97.44 81 GLU A O 1
ATOM 658 N N . LEU A 1 82 ? -6.555 6.168 1.174 1 97.25 82 LEU A N 1
ATOM 659 C CA . LEU A 1 82 ? -7.02 6.066 2.553 1 97.25 82 LEU A CA 1
ATOM 660 C C . LEU A 1 82 ? -7.781 7.32 2.963 1 97.25 82 LEU A C 1
ATOM 662 O O . LEU A 1 82 ? -7.379 8.438 2.623 1 97.25 82 LEU A O 1
ATOM 666 N N . ASP A 1 83 ? -8.852 7.113 3.619 1 95.12 83 ASP A N 1
ATOM 667 C CA . ASP A 1 83 ? -9.609 8.188 4.25 1 95.12 83 ASP A CA 1
ATOM 668 C C . ASP A 1 83 ? -9.484 8.133 5.77 1 95.12 83 ASP A C 1
ATOM 670 O O . ASP A 1 83 ? -9.688 7.078 6.375 1 95.12 83 ASP A O 1
ATOM 674 N N . CYS A 1 84 ? -9.18 9.305 6.301 1 94.25 84 CYS A N 1
ATOM 675 C CA . CYS A 1 84 ? -9.039 9.391 7.75 1 94.25 84 CYS A CA 1
ATOM 676 C C . CYS A 1 84 ? -9.891 10.516 8.32 1 94.25 84 CYS A C 1
ATOM 678 O O . CYS A 1 84 ? -9.945 11.609 7.75 1 94.25 84 CYS A O 1
ATOM 680 N N . THR A 1 85 ? -10.523 10.242 9.375 1 91.56 85 THR A N 1
ATOM 681 C CA . THR A 1 85 ? -11.344 11.242 10.062 1 91.56 85 THR A CA 1
ATOM 682 C C . THR A 1 85 ? -10.617 11.797 11.281 1 91.56 85 THR A C 1
ATOM 684 O O . THR A 1 85 ? -9.969 11.047 12.023 1 91.56 85 THR A O 1
ATOM 687 N N . VAL A 1 86 ? -10.695 13.078 11.367 1 88.56 86 VAL A N 1
ATOM 688 C CA . VAL A 1 86 ? -10.133 13.727 12.539 1 88.56 86 VAL A CA 1
ATOM 689 C C . VAL A 1 86 ? -11.203 13.891 13.609 1 88.56 86 VAL A C 1
ATOM 691 O O . VAL A 1 86 ? -12.297 14.391 13.336 1 88.56 86 VAL A O 1
ATOM 694 N N . HIS A 1 87 ? -10.891 13.297 14.648 1 82.81 87 HIS A N 1
ATOM 695 C CA . HIS A 1 87 ? -11.867 13.383 15.727 1 82.81 87 HIS A CA 1
ATOM 696 C C . HIS A 1 87 ? -11.602 14.578 16.625 1 82.81 87 HIS A C 1
ATOM 698 O O . HIS A 1 87 ? -10.453 14.828 17.016 1 82.81 87 HIS A O 1
ATOM 704 N N . ASP A 1 88 ? -12.328 15.609 16.344 1 69.75 88 ASP A N 1
ATOM 705 C CA . ASP A 1 88 ? -12.383 16.656 17.359 1 69.75 88 ASP A CA 1
ATOM 706 C C . ASP A 1 88 ? -13.414 16.312 18.438 1 69.75 88 ASP A C 1
ATOM 708 O O . ASP A 1 88 ? -14.148 15.336 18.312 1 69.75 88 ASP A O 1
ATOM 712 N N . MET A 1 89 ? -13.102 16.844 19.719 1 57.16 89 MET A N 1
ATOM 713 C CA . MET A 1 89 ? -14.039 16.688 20.828 1 57.16 89 MET A CA 1
ATOM 714 C C . MET A 1 89 ? -15.484 16.734 20.328 1 57.16 89 MET A C 1
ATOM 716 O O . MET A 1 89 ? -16.406 16.406 21.078 1 57.16 89 MET A O 1
ATOM 720 N N . TYR A 1 90 ? -15.758 17.25 19.156 1 57.5 90 TYR A N 1
ATOM 721 C CA . TYR A 1 90 ? -17.156 17.312 18.766 1 57.5 90 TYR A CA 1
ATOM 722 C C . TYR A 1 90 ? -17.531 16.125 17.875 1 57.5 90 TYR A C 1
ATOM 724 O O . TYR A 1 90 ? -16.688 15.266 17.578 1 57.5 90 TYR A O 1
ATOM 732 N N . ASP A 1 91 ? -18.688 16.062 17.062 1 58.47 91 ASP A N 1
ATOM 733 C CA . ASP A 1 91 ? -19.422 14.961 16.453 1 58.47 91 ASP A CA 1
ATOM 734 C C . ASP A 1 91 ? -18.625 14.367 15.281 1 58.47 91 ASP A C 1
ATOM 736 O O . ASP A 1 91 ? -17.969 15.094 14.539 1 58.47 91 ASP A O 1
ATOM 740 N N . ASP A 1 92 ? -18.344 13.141 15.312 1 57.94 92 ASP A N 1
ATOM 741 C CA . ASP A 1 92 ? -17.672 12.305 14.32 1 57.94 92 ASP A CA 1
ATOM 742 C C . ASP A 1 92 ? -18.422 12.328 12.992 1 57.94 92 ASP A C 1
ATOM 744 O O . ASP A 1 92 ? -19.594 11.969 12.922 1 57.94 92 ASP A O 1
ATOM 748 N N . VAL A 1 93 ? -18.266 13.391 12.07 1 58.88 93 VAL A N 1
ATOM 749 C CA . VAL A 1 93 ? -18.844 13.242 10.742 1 58.88 93 VAL A CA 1
ATOM 750 C C . VAL A 1 93 ? -17.938 12.391 9.859 1 58.88 93 VAL A C 1
ATOM 752 O O . VAL A 1 93 ? -16.703 12.508 9.93 1 58.88 93 VAL A O 1
ATOM 755 N N . GLU A 1 94 ? -18.375 11.25 9.258 1 58.78 94 GLU A N 1
ATOM 756 C CA . GLU A 1 94 ? -17.656 10.367 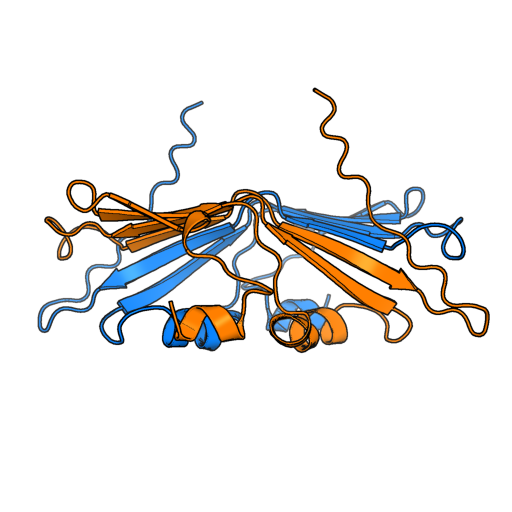8.336 1 58.78 94 GLU A CA 1
ATOM 757 C C . GLU A 1 94 ? -17.422 11.055 6.996 1 58.78 94 GLU A C 1
ATOM 759 O O . GLU A 1 94 ? -18.359 11.422 6.297 1 58.78 94 GLU A O 1
ATOM 764 N N . TRP A 1 95 ? -16.203 11.578 6.738 1 64.69 95 TRP A N 1
ATOM 765 C CA . TRP A 1 95 ? -15.836 12.188 5.457 1 64.69 95 TRP A CA 1
ATOM 766 C C . TRP A 1 95 ? -15.031 11.211 4.609 1 64.69 95 TRP A C 1
ATOM 768 O O . TRP A 1 95 ? -14.297 10.375 5.137 1 64.69 95 TRP A O 1
ATOM 778 N N . ASN A 1 96 ? -15.406 10.977 3.303 1 67.5 96 ASN A N 1
ATOM 779 C CA . ASN A 1 96 ? -14.602 10.195 2.363 1 67.5 96 ASN A CA 1
ATOM 780 C C . ASN A 1 96 ? -13.922 11.086 1.331 1 67.5 96 ASN A C 1
ATOM 782 O O . ASN A 1 96 ? -14.438 12.156 0.996 1 67.5 96 ASN A O 1
ATOM 786 N N . CYS A 1 97 ? -12.641 10.789 1.16 1 70 97 CYS A N 1
ATOM 787 C CA . CYS A 1 97 ? -11.898 11.5 0.126 1 70 97 CYS A CA 1
ATOM 788 C C . CYS A 1 97 ? -12.422 11.148 -1.262 1 70 97 CYS A C 1
ATOM 790 O O . CYS A 1 97 ? -12.719 9.984 -1.539 1 70 97 CYS A O 1
ATOM 792 N N . LYS A 1 98 ? -13.117 12.117 -1.952 1 59.94 98 LYS A N 1
ATOM 793 C CA . LYS A 1 98 ? -13.5 11.852 -3.336 1 59.94 98 LYS A CA 1
ATOM 794 C C . LYS A 1 98 ? -12.266 11.773 -4.234 1 59.94 98 LYS A C 1
ATOM 796 O O . LYS A 1 98 ? -11.43 12.672 -4.223 1 59.94 98 LYS A O 1
ATOM 801 N N . VAL A 1 99 ? -11.656 10.664 -4.441 1 52.84 99 VAL A N 1
ATOM 802 C CA . VAL A 1 99 ? -10.648 10.617 -5.496 1 52.84 99 VAL A CA 1
ATOM 803 C C . VAL A 1 99 ? -11.266 11.062 -6.82 1 52.84 99 VAL A C 1
ATOM 805 O O . VAL A 1 99 ? -12.242 10.469 -7.285 1 52.84 99 VAL A O 1
ATOM 808 N N . GLY A 1 100 ? -11.172 12.289 -7.191 1 42 100 GLY A N 1
ATOM 809 C CA . GLY A 1 100 ? -11.617 12.789 -8.484 1 42 100 GLY A CA 1
ATOM 810 C C . GLY A 1 100 ? -11.234 11.883 -9.633 1 42 100 GLY A C 1
ATOM 811 O O . GLY A 1 100 ? -10.055 11.672 -9.906 1 42 100 GLY A O 1
ATOM 812 N N . GLU A 1 101 ? -11.844 10.781 -9.844 1 38.56 101 GLU A N 1
ATOM 813 C CA . GLU A 1 101 ? -11.758 10.359 -11.242 1 38.56 101 GLU A CA 1
ATOM 814 C C . GLU A 1 101 ? -12.031 11.531 -12.188 1 38.56 101 GLU A C 1
ATOM 816 O O . GLU A 1 101 ? -13.18 11.945 -12.352 1 38.56 101 GLU A O 1
ATOM 821 N N . GLU A 1 102 ? -11.523 12.703 -12.125 1 33.31 102 GLU A N 1
ATOM 822 C CA . GLU A 1 102 ? -11.773 13.508 -13.32 1 33.31 102 GLU A CA 1
ATOM 823 C C . GLU A 1 102 ? -11.414 12.734 -14.586 1 33.31 102 GLU A C 1
ATOM 825 O O . GLU A 1 102 ? -10.25 12.391 -14.805 1 33.31 102 GLU A O 1
ATOM 830 N N . GLY A 1 103 ? -12.125 11.711 -14.992 1 25.05 103 GLY A N 1
ATOM 831 C CA . GLY A 1 103 ? -12.328 11.641 -16.438 1 25.05 103 GLY A CA 1
ATOM 832 C C . GLY A 1 103 ? -12.758 12.961 -17.047 1 25.05 103 GLY A C 1
ATOM 833 O O . GLY A 1 103 ? -13.375 13.789 -16.375 1 25.05 103 GLY A O 1
ATOM 834 N N . MET B 1 1 ? 9.484 12.898 11.148 1 79.25 1 MET B N 1
ATOM 835 C CA . MET B 1 1 ? 10.273 12.07 10.25 1 79.25 1 MET B CA 1
ATOM 836 C C . MET B 1 1 ? 10.758 10.805 10.961 1 79.25 1 MET B C 1
ATOM 838 O O . MET B 1 1 ? 10.797 9.727 10.359 1 79.25 1 MET B O 1
ATOM 842 N N . GLY B 1 2 ? 10.805 10.867 12.305 1 84.44 2 GLY B N 1
ATOM 843 C CA . GLY B 1 2 ? 11.367 9.766 13.062 1 84.44 2 GLY B CA 1
ATOM 844 C C . GLY B 1 2 ? 10.516 8.508 13.016 1 84.44 2 GLY B C 1
ATOM 845 O O . GLY B 1 2 ? 11.039 7.406 12.859 1 84.44 2 GLY B O 1
ATOM 846 N N . TYR B 1 3 ? 9.25 8.68 12.93 1 89.12 3 TYR B N 1
ATOM 847 C CA . TYR B 1 3 ? 8.359 7.527 12.961 1 89.12 3 TYR B CA 1
ATOM 848 C C . TYR B 1 3 ? 8.32 6.828 11.602 1 89.12 3 TYR B C 1
ATOM 850 O O . TYR B 1 3 ? 8.086 5.621 11.531 1 89.12 3 TYR B O 1
ATOM 858 N N . LEU B 1 4 ? 8.57 7.613 10.586 1 92.19 4 LEU B N 1
ATOM 859 C CA . LEU B 1 4 ? 8.523 7.062 9.234 1 92.19 4 LEU B CA 1
ATOM 860 C C . LEU B 1 4 ? 9.742 6.188 8.961 1 92.19 4 LEU B C 1
ATOM 862 O O . LEU B 1 4 ? 9.68 5.277 8.133 1 92.19 4 LEU B O 1
ATOM 866 N N . LYS B 1 5 ? 10.797 6.41 9.734 1 93 5 LYS B N 1
ATOM 867 C CA . LYS B 1 5 ? 12.047 5.695 9.5 1 93 5 LYS B CA 1
ATOM 868 C C . LYS B 1 5 ? 11.898 4.211 9.812 1 93 5 LYS B C 1
ATOM 870 O O . LYS B 1 5 ? 12.672 3.385 9.328 1 93 5 LYS B O 1
ATOM 875 N N . LYS B 1 6 ? 10.891 3.984 10.594 1 93.31 6 LYS B N 1
ATOM 876 C CA . LYS B 1 6 ? 10.586 2.588 10.898 1 93.31 6 LYS B CA 1
ATOM 877 C C . LYS B 1 6 ? 10.102 1.845 9.656 1 93.31 6 LYS B C 1
ATOM 879 O O . LYS B 1 6 ? 10.32 0.64 9.523 1 93.31 6 LYS B O 1
ATOM 884 N N . TYR B 1 7 ? 9.539 2.578 8.711 1 95.25 7 TYR B N 1
ATOM 885 C CA . TYR B 1 7 ? 8.836 1.938 7.605 1 95.25 7 TYR B CA 1
ATOM 886 C C . TYR B 1 7 ? 9.531 2.223 6.281 1 95.25 7 TYR B C 1
ATOM 888 O O . TYR B 1 7 ? 9.305 1.517 5.293 1 95.25 7 TYR B O 1
ATOM 896 N N . ILE B 1 8 ? 10.383 3.225 6.285 1 96.56 8 ILE B N 1
ATOM 897 C CA . ILE B 1 8 ? 10.992 3.68 5.043 1 96.56 8 ILE B CA 1
ATOM 898 C C . ILE B 1 8 ? 12.508 3.506 5.113 1 96.56 8 ILE B C 1
ATOM 900 O O . ILE B 1 8 ? 13.148 3.996 6.047 1 96.56 8 ILE B O 1
ATOM 904 N N . ARG B 1 9 ? 12.984 2.842 4.148 1 96.75 9 ARG B N 1
ATOM 905 C CA . ARG B 1 9 ? 14.422 2.6 4.082 1 96.75 9 ARG B CA 1
ATOM 906 C C . ARG B 1 9 ? 15.164 3.824 3.557 1 96.75 9 ARG B C 1
ATOM 908 O O . ARG B 1 9 ? 14.859 4.32 2.469 1 96.75 9 ARG B O 1
ATOM 915 N N . GLY B 1 10 ? 16.094 4.273 4.312 1 95.62 10 GLY B N 1
ATOM 916 C CA . GLY B 1 10 ? 16.953 5.344 3.842 1 95.62 10 GLY B CA 1
ATOM 917 C C . GLY B 1 10 ? 16.219 6.656 3.637 1 95.62 10 GLY B C 1
ATOM 918 O O . GLY B 1 10 ? 16.516 7.395 2.693 1 95.62 10 GLY B O 1
ATOM 919 N N . LEU B 1 11 ? 15.273 6.934 4.395 1 95.31 11 LEU B N 1
ATOM 920 C CA . LEU B 1 11 ? 14.5 8.164 4.258 1 95.31 11 LEU B CA 1
ATOM 921 C C . LEU B 1 11 ? 15.398 9.391 4.395 1 95.31 11 LEU B C 1
ATOM 923 O O . LEU B 1 11 ? 16.141 9.516 5.371 1 95.31 11 LEU B O 1
ATOM 927 N N . GLU B 1 12 ? 15.336 10.234 3.41 1 95.81 12 GLU B N 1
ATOM 928 C CA . GLU B 1 12 ? 16.062 11.5 3.406 1 95.81 12 GLU B CA 1
ATOM 929 C C . GLU B 1 12 ? 15.102 12.688 3.426 1 95.81 12 GLU B C 1
ATOM 931 O O . GLU B 1 12 ? 13.984 12.594 2.916 1 95.81 12 GLU B O 1
ATOM 936 N N . TYR B 1 13 ? 15.625 13.766 3.869 1 93.94 13 TYR B N 1
ATOM 937 C CA . TYR B 1 13 ? 14.789 14.953 4.02 1 93.94 13 TYR B CA 1
ATOM 938 C C . TYR B 1 13 ? 14.336 15.477 2.66 1 93.94 13 TYR B C 1
ATOM 940 O O . TYR B 1 13 ? 13.242 16.031 2.539 1 93.94 13 TYR B O 1
ATOM 948 N N . ASP B 1 14 ? 15.195 15.25 1.685 1 95.44 14 ASP B N 1
ATOM 949 C CA . ASP B 1 14 ? 14.867 15.797 0.374 1 95.44 14 ASP B CA 1
ATOM 950 C C . ASP B 1 14 ? 13.734 15.016 -0.28 1 95.44 14 ASP B C 1
ATOM 952 O O . ASP B 1 14 ? 13.172 15.453 -1.287 1 95.44 14 ASP B O 1
ATOM 956 N N . GLN B 1 15 ? 13.375 13.883 0.333 1 96.94 15 GLN B N 1
ATOM 957 C CA . GLN B 1 15 ? 12.281 13.07 -0.2 1 96.94 15 GLN B CA 1
ATOM 958 C C . GLN B 1 15 ? 10.938 13.547 0.322 1 96.94 15 GLN B C 1
ATOM 960 O O . GLN B 1 15 ? 9.883 13.164 -0.2 1 96.94 15 GLN B O 1
ATOM 965 N N . VAL B 1 16 ? 10.977 14.422 1.25 1 95.31 16 VAL B N 1
ATOM 966 C CA . VAL B 1 16 ? 9.75 14.883 1.886 1 95.31 16 VAL B CA 1
ATOM 967 C C . VAL B 1 16 ? 9.484 16.344 1.505 1 95.31 16 VAL B C 1
ATOM 969 O O . VAL B 1 16 ? 10.367 17.188 1.646 1 95.31 16 VAL B O 1
ATOM 972 N N . SER B 1 17 ? 8.359 16.641 1.015 1 96.12 17 SER B N 1
ATOM 973 C CA . SER B 1 17 ? 7.922 18.016 0.782 1 96.12 17 SER B CA 1
ATOM 974 C C . SER B 1 17 ? 6.602 18.312 1.491 1 96.12 17 SER B C 1
ATOM 976 O O . SER B 1 17 ? 5.738 17.438 1.586 1 96.12 17 SER B O 1
ATOM 978 N N . ALA B 1 18 ? 6.504 19.484 2.057 1 93.44 18 ALA B N 1
ATOM 979 C CA . ALA B 1 18 ? 5.301 19.891 2.775 1 93.44 18 ALA B CA 1
ATOM 980 C C . ALA B 1 18 ? 4.828 21.266 2.307 1 93.44 18 ALA B C 1
ATOM 982 O O . ALA B 1 18 ? 5.641 22.172 2.066 1 93.44 18 ALA B O 1
ATOM 983 N N . SER B 1 19 ? 3.682 21.359 1.979 1 92.12 19 SER B N 1
ATOM 984 C CA . SER B 1 19 ? 3.014 22.625 1.725 1 92.12 19 SER B CA 1
ATOM 985 C C . SER B 1 19 ? 2.141 23.047 2.906 1 92.12 19 SER B C 1
ATOM 987 O O . SER B 1 19 ? 1.025 22.531 3.064 1 92.12 19 SER B O 1
ATOM 989 N N . LEU B 1 20 ? 2.59 23.969 3.646 1 84.94 20 LEU B N 1
ATOM 990 C CA . LEU B 1 20 ? 1.889 24.375 4.859 1 84.94 20 LEU B CA 1
ATOM 991 C C . LEU B 1 20 ? 0.564 25.047 4.52 1 84.94 20 LEU B C 1
ATOM 993 O O . LEU B 1 20 ? -0.445 24.812 5.188 1 84.94 20 LEU B O 1
ATOM 997 N N . MET B 1 21 ? 0.646 25.828 3.434 1 87.69 21 MET B N 1
ATOM 998 C CA . MET B 1 21 ? -0.556 26.547 3.014 1 87.69 21 MET B CA 1
ATOM 999 C C . MET B 1 21 ? -1.641 25.578 2.562 1 87.69 21 MET B C 1
ATOM 1001 O O . MET B 1 21 ? -2.797 25.703 2.971 1 87.69 21 MET B O 1
ATOM 1005 N N . SER B 1 22 ? -1.301 24.5 1.945 1 87.69 22 SER B N 1
ATOM 1006 C CA . SER B 1 22 ? -2.277 23.562 1.41 1 87.69 22 SER B CA 1
ATOM 1007 C C . SER B 1 22 ? -2.5 22.391 2.369 1 87.69 22 SER B C 1
ATOM 1009 O O . SER B 1 22 ? -3.459 21.625 2.217 1 87.69 22 SER B O 1
ATOM 1011 N N . GLY B 1 23 ? -1.576 22.203 3.27 1 91.12 23 GLY B N 1
ATOM 1012 C CA . GLY B 1 23 ? -1.674 21.062 4.172 1 91.12 23 GLY B CA 1
ATOM 1013 C C . GLY B 1 23 ? -1.26 19.75 3.531 1 91.12 23 GLY B C 1
ATOM 1014 O O . GLY B 1 23 ? -1.774 18.688 3.889 1 91.12 23 GLY B O 1
ATOM 1015 N N . GLU B 1 24 ? -0.546 19.812 2.396 1 94.25 24 GLU B N 1
ATOM 1016 C CA . GLU B 1 24 ? -0.146 18.625 1.671 1 94.25 24 GLU B CA 1
ATOM 1017 C C . GLU B 1 24 ? 1.296 18.234 1.989 1 94.25 24 GLU B C 1
ATOM 1019 O O . GLU B 1 24 ? 2.195 19.078 1.932 1 94.25 24 GLU B O 1
ATOM 1024 N N . ILE B 1 25 ? 1.521 16.984 2.406 1 94.94 25 ILE B N 1
ATOM 1025 C CA . ILE B 1 25 ? 2.842 16.406 2.619 1 94.94 25 ILE B CA 1
ATOM 1026 C C . ILE B 1 25 ? 3.08 15.281 1.611 1 94.94 25 ILE B C 1
ATOM 1028 O O . ILE B 1 25 ? 2.254 14.383 1.472 1 94.94 25 ILE B O 1
ATOM 1032 N N . THR B 1 26 ? 4.199 15.391 0.902 1 97.06 26 THR B N 1
ATOM 1033 C CA . THR B 1 26 ? 4.496 14.391 -0.118 1 97.06 26 THR B CA 1
ATOM 1034 C C . THR B 1 26 ? 5.844 13.727 0.151 1 97.06 26 THR B C 1
ATOM 1036 O O . THR B 1 26 ? 6.824 14.406 0.454 1 97.06 26 THR B O 1
ATOM 1039 N N . LEU B 1 27 ? 5.883 12.43 0.12 1 97.06 27 LEU B N 1
ATOM 1040 C CA . LEU B 1 27 ? 7.102 11.625 0.114 1 97.06 27 LEU B CA 1
ATOM 1041 C C . LEU B 1 27 ? 7.395 11.094 -1.285 1 97.06 27 LEU B C 1
ATOM 1043 O O . LEU B 1 27 ? 6.555 10.43 -1.889 1 97.06 27 LEU B O 1
ATOM 1047 N N . HIS B 1 28 ? 8.562 11.367 -1.751 1 97.5 28 HIS B N 1
ATOM 1048 C CA . HIS B 1 28 ? 8.891 10.992 -3.121 1 97.5 28 HIS B CA 1
ATOM 1049 C C . HIS B 1 28 ? 9.836 9.797 -3.152 1 97.5 28 HIS B C 1
ATOM 1051 O O . HIS B 1 28 ? 10.828 9.766 -2.424 1 97.5 28 HIS B O 1
ATOM 1057 N N . ALA B 1 29 ? 9.516 8.781 -3.992 1 95.81 29 ALA B N 1
ATOM 1058 C CA . ALA B 1 29 ? 10.383 7.68 -4.398 1 95.81 29 ALA B CA 1
ATOM 1059 C C . ALA B 1 29 ? 11.047 7.027 -3.186 1 95.81 29 ALA B C 1
ATOM 1061 O O . ALA B 1 29 ? 12.25 7.188 -2.971 1 95.81 29 ALA B O 1
ATOM 1062 N N . PHE B 1 30 ? 10.391 6.23 -2.537 1 97.06 30 PHE B N 1
ATOM 1063 C CA . PHE B 1 30 ? 10.969 5.645 -1.33 1 97.06 30 PHE B CA 1
ATOM 1064 C C . PHE B 1 30 ? 10.812 4.129 -1.339 1 97.06 30 PHE B C 1
ATOM 1066 O O . PHE B 1 30 ? 9.961 3.588 -2.039 1 97.06 30 PHE B O 1
ATOM 1073 N N . GLU B 1 31 ? 11.641 3.521 -0.594 1 97.44 31 GLU B N 1
ATOM 1074 C CA . GLU B 1 31 ? 11.617 2.076 -0.389 1 97.44 31 GLU B CA 1
ATOM 1075 C C . GLU B 1 31 ? 11.117 1.729 1.012 1 97.44 31 GLU B C 1
ATOM 1077 O O . GLU B 1 31 ? 11.5 2.373 1.99 1 97.44 31 GLU B O 1
ATOM 1082 N N . LEU B 1 32 ? 10.234 0.745 1.046 1 97.62 32 LEU B N 1
ATOM 1083 C CA . LEU B 1 32 ? 9.773 0.275 2.348 1 97.62 32 LEU B CA 1
ATOM 1084 C C . LEU B 1 32 ? 10.797 -0.659 2.984 1 97.62 32 LEU B C 1
ATOM 1086 O O . LEU B 1 32 ? 11.484 -1.399 2.281 1 97.62 32 LEU B O 1
ATOM 1090 N N . GLU B 1 33 ? 10.805 -0.477 4.312 1 97.12 33 GLU B N 1
ATOM 1091 C CA . GLU B 1 33 ? 11.547 -1.512 5.027 1 97.12 33 GLU B CA 1
ATOM 1092 C C . GLU B 1 33 ? 10.883 -2.877 4.863 1 97.12 33 GLU B C 1
ATOM 1094 O O . GLU B 1 33 ? 9.68 -3.02 5.086 1 97.12 33 GLU B O 1
ATOM 1099 N N . ILE B 1 34 ? 11.648 -3.891 4.52 1 95.81 34 ILE B N 1
ATOM 1100 C CA . ILE B 1 34 ? 11.125 -5.227 4.273 1 95.81 34 ILE B CA 1
ATOM 1101 C C . ILE B 1 34 ? 10.422 -5.746 5.527 1 95.81 34 ILE B C 1
ATOM 1103 O O . ILE B 1 34 ? 9.359 -6.363 5.441 1 95.81 34 ILE B O 1
ATOM 1107 N N . ASP B 1 35 ? 10.883 -5.418 6.621 1 94.56 35 ASP B N 1
ATOM 1108 C CA . ASP B 1 35 ? 10.312 -5.875 7.883 1 94.56 35 ASP B CA 1
ATOM 1109 C C . ASP B 1 35 ? 8.914 -5.297 8.094 1 94.56 35 ASP B C 1
ATOM 1111 O O . ASP B 1 35 ? 8.086 -5.898 8.781 1 94.56 35 ASP B O 1
ATOM 1115 N N . ALA B 1 36 ? 8.703 -4.105 7.539 1 93 36 ALA B N 1
ATOM 1116 C CA . ALA B 1 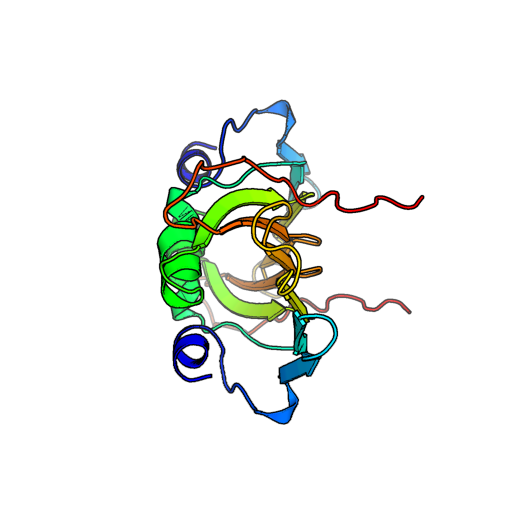36 ? 7.422 -3.432 7.727 1 93 36 ALA B CA 1
ATOM 1117 C C . ALA B 1 36 ? 6.305 -4.164 6.996 1 93 36 ALA B C 1
ATOM 1119 O O . ALA B 1 36 ? 5.133 -4.055 7.367 1 93 36 ALA B O 1
ATOM 1120 N N . ILE B 1 37 ? 6.656 -4.934 5.988 1 94.38 37 ILE B N 1
ATOM 1121 C CA . ILE B 1 37 ? 5.602 -5.527 5.176 1 94.38 37 ILE B CA 1
ATOM 1122 C C . ILE B 1 37 ? 5.754 -7.047 5.156 1 94.38 37 ILE B C 1
ATOM 1124 O O . ILE B 1 37 ? 4.902 -7.758 4.621 1 94.38 37 ILE B O 1
ATOM 1128 N N . ARG B 1 38 ? 6.738 -7.586 5.754 1 93.25 38 ARG B N 1
ATOM 1129 C CA . ARG B 1 38 ? 7.086 -9 5.699 1 93.25 38 ARG B CA 1
ATOM 1130 C C . ARG B 1 38 ? 5.922 -9.867 6.156 1 93.25 38 ARG B C 1
ATOM 1132 O O . ARG B 1 38 ? 5.59 -10.867 5.512 1 93.25 38 ARG B O 1
ATOM 1139 N N . GLU B 1 39 ? 5.297 -9.445 7.18 1 90.25 39 GLU B N 1
ATOM 1140 C CA . GLU B 1 39 ? 4.203 -10.25 7.711 1 90.25 39 GLU B CA 1
ATOM 1141 C C . GLU B 1 39 ? 3.08 -10.398 6.691 1 90.25 39 GLU B C 1
ATOM 1143 O O . GLU B 1 39 ? 2.533 -11.484 6.516 1 90.25 39 GLU B O 1
ATOM 1148 N N . TRP B 1 40 ? 2.775 -9.336 6.066 1 90.12 40 TRP B N 1
ATOM 1149 C CA . TRP B 1 40 ? 1.714 -9.352 5.062 1 90.12 40 TRP B CA 1
ATOM 1150 C C . TRP B 1 40 ? 2.084 -10.258 3.893 1 90.12 40 TRP B C 1
ATOM 1152 O O . TRP B 1 40 ? 1.304 -11.133 3.506 1 90.12 40 TRP B O 1
ATOM 1162 N N . VAL B 1 41 ? 3.328 -10.164 3.424 1 91.75 41 VAL B N 1
ATOM 1163 C CA . VAL B 1 41 ? 3.775 -10.906 2.252 1 91.75 41 VAL B CA 1
ATOM 1164 C C . VAL B 1 41 ? 3.938 -12.383 2.609 1 91.75 41 VAL B C 1
ATOM 1166 O O . VAL B 1 41 ? 3.51 -13.258 1.855 1 91.75 41 VAL B O 1
ATOM 1169 N N . ASP B 1 42 ? 4.395 -12.664 3.795 1 89.19 42 ASP B N 1
ATOM 1170 C CA . ASP B 1 42 ? 4.629 -14.039 4.223 1 89.19 42 ASP B CA 1
ATOM 1171 C C . ASP B 1 42 ? 3.312 -14.797 4.383 1 89.19 42 ASP B C 1
ATOM 1173 O O . ASP B 1 42 ? 3.268 -16.016 4.215 1 89.19 42 ASP B O 1
ATOM 1177 N N . THR B 1 43 ? 2.352 -14.031 4.719 1 88.88 43 THR B N 1
ATOM 1178 C CA . THR B 1 43 ? 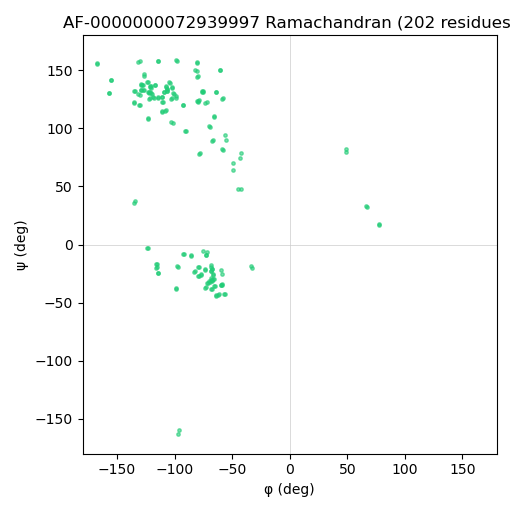1.051 -14.664 4.91 1 88.88 43 THR B CA 1
ATOM 1179 C C . THR B 1 43 ? 0.395 -14.977 3.566 1 88.88 43 THR B C 1
ATOM 1181 O O . THR B 1 43 ? -0.348 -15.945 3.441 1 88.88 43 THR B O 1
ATOM 1184 N N . ILE B 1 44 ? 0.756 -14.219 2.557 1 87.81 44 ILE B N 1
ATOM 1185 C CA . ILE B 1 44 ? 0.044 -14.297 1.287 1 87.81 44 ILE B CA 1
ATOM 1186 C C . ILE B 1 44 ? 0.816 -15.188 0.315 1 87.81 44 ILE B C 1
ATOM 1188 O O . ILE B 1 44 ? 0.222 -15.984 -0.408 1 87.81 44 ILE B O 1
ATOM 1192 N N . LEU B 1 45 ? 2.096 -15.125 0.337 1 88.94 45 LEU B N 1
ATOM 1193 C CA . LEU B 1 45 ? 2.914 -15.828 -0.646 1 88.94 45 LEU B CA 1
ATOM 1194 C C . LEU B 1 45 ? 3.434 -17.141 -0.081 1 88.94 45 LEU B C 1
ATOM 1196 O O . LEU B 1 45 ? 3.51 -17.312 1.138 1 88.94 45 LEU B O 1
ATOM 1200 N N . PRO B 1 46 ? 3.797 -18.031 -1.046 1 86.75 46 PRO B N 1
ATOM 1201 C CA . PRO B 1 46 ? 4.395 -19.281 -0.572 1 86.75 46 PRO B CA 1
ATOM 1202 C C . PRO B 1 46 ? 5.684 -19.062 0.213 1 86.75 46 PRO B C 1
ATOM 1204 O O . PRO B 1 46 ? 6.406 -18.094 -0.04 1 86.75 46 PRO B O 1
ATOM 1207 N N . TYR B 1 47 ? 5.855 -19.875 1.017 1 88.06 47 TYR B N 1
ATOM 1208 C CA . TYR B 1 47 ? 7.008 -19.766 1.9 1 88.06 47 TYR B CA 1
ATOM 1209 C C . TYR B 1 47 ? 8.305 -19.75 1.104 1 88.06 47 TYR B C 1
ATOM 1211 O O . TYR B 1 47 ? 9.352 -19.344 1.61 1 88.06 47 TYR B O 1
ATOM 1219 N N . THR B 1 48 ? 8.367 -20.312 -0.11 1 87.38 48 THR B N 1
ATOM 1220 C CA . THR B 1 48 ? 9.562 -20.312 -0.936 1 87.38 48 THR B CA 1
ATOM 1221 C C . THR B 1 48 ? 9.844 -18.922 -1.494 1 87.38 48 THR B C 1
ATOM 1223 O O . THR B 1 48 ? 10.867 -18.703 -2.145 1 87.38 48 THR B O 1
ATOM 1226 N N . THR B 1 49 ? 8.961 -18.078 -1.262 1 90.69 49 THR B N 1
ATOM 1227 C CA . THR B 1 49 ? 9.07 -16.75 -1.841 1 90.69 49 THR B CA 1
ATOM 1228 C C . THR B 1 49 ? 9.508 -15.734 -0.789 1 90.69 49 THR B C 1
ATOM 1230 O O . THR B 1 49 ? 9.031 -15.766 0.346 1 90.69 49 THR B O 1
ATOM 1233 N N . GLU B 1 50 ? 10.398 -14.859 -1.223 1 92.5 50 GLU B N 1
ATOM 1234 C CA . GLU B 1 50 ? 10.898 -13.805 -0.342 1 92.5 50 GLU B CA 1
ATOM 1235 C C . GLU B 1 50 ? 10.789 -12.43 -0.997 1 92.5 50 GLU B C 1
ATOM 1237 O O . GLU B 1 50 ? 11.141 -12.266 -2.164 1 92.5 50 GLU B O 1
ATOM 1242 N N . ILE B 1 51 ? 10.266 -11.492 -0.222 1 95.5 51 ILE B N 1
ATOM 1243 C CA . ILE B 1 51 ? 10.234 -10.125 -0.734 1 95.5 51 ILE B CA 1
ATOM 1244 C C . ILE B 1 51 ? 11.625 -9.508 -0.656 1 95.5 51 ILE B C 1
ATOM 1246 O O . ILE B 1 51 ? 12.289 -9.586 0.384 1 95.5 51 ILE B O 1
ATOM 1250 N N . THR B 1 52 ? 12.047 -8.922 -1.694 1 93.69 52 THR B N 1
ATOM 1251 C CA . THR B 1 52 ? 13.391 -8.367 -1.753 1 93.69 52 THR B CA 1
ATOM 1252 C C . THR B 1 52 ? 13.344 -6.852 -1.88 1 93.69 52 THR B C 1
ATOM 1254 O O . THR B 1 52 ? 14.297 -6.16 -1.493 1 93.69 52 THR B O 1
ATOM 1257 N N . ARG B 1 53 ? 12.273 -6.379 -2.393 1 95.94 53 ARG B N 1
ATOM 1258 C CA . ARG B 1 53 ? 12.164 -4.938 -2.592 1 95.94 53 ARG B CA 1
ATOM 1259 C C . ARG B 1 53 ? 10.703 -4.496 -2.627 1 95.94 53 ARG B C 1
ATOM 1261 O O . ARG B 1 53 ? 9.852 -5.211 -3.156 1 95.94 53 ARG B O 1
ATOM 1268 N N . ALA B 1 54 ? 10.367 -3.387 -2.074 1 97.56 54 ALA B N 1
ATOM 1269 C CA . ALA B 1 54 ? 9.086 -2.691 -2.166 1 97.56 54 ALA B CA 1
ATOM 1270 C C . ALA B 1 54 ? 9.289 -1.195 -2.395 1 97.56 54 ALA B C 1
ATOM 1272 O O . ALA B 1 54 ? 9.938 -0.521 -1.593 1 97.56 54 ALA B O 1
ATOM 1273 N N . TYR B 1 55 ? 8.766 -0.793 -3.41 1 97.62 55 TYR B N 1
ATOM 1274 C CA . TYR B 1 55 ? 9.023 0.579 -3.832 1 97.62 55 TYR B CA 1
ATOM 1275 C C . TYR B 1 55 ? 7.723 1.317 -4.113 1 97.62 55 TYR B C 1
ATOM 1277 O O . TYR B 1 55 ? 6.801 0.759 -4.715 1 97.62 55 TYR B O 1
ATOM 1285 N N . CYS B 1 56 ? 7.68 2.525 -3.662 1 97.94 56 CYS B N 1
ATOM 1286 C CA . CYS B 1 56 ? 6.578 3.434 -3.967 1 97.94 56 CYS B CA 1
ATOM 1287 C C . CYS B 1 56 ? 7.082 4.684 -4.68 1 97.94 56 CYS B C 1
ATOM 1289 O O . CYS B 1 56 ? 8.078 5.277 -4.266 1 97.94 56 CYS B O 1
ATOM 1291 N N . SER B 1 57 ? 6.402 5.027 -5.66 1 96.94 57 SER B N 1
ATOM 1292 C CA . SER B 1 57 ? 6.785 6.23 -6.387 1 96.94 57 SER B CA 1
ATOM 1293 C C . SER B 1 57 ? 6.504 7.484 -5.566 1 96.94 57 SER B C 1
ATOM 1295 O O . SER B 1 57 ? 7.234 8.477 -5.66 1 96.94 57 SER B O 1
ATOM 1297 N N . MET B 1 58 ? 5.418 7.398 -4.754 1 97.5 58 MET B N 1
ATOM 1298 C CA . MET B 1 58 ? 5.02 8.57 -3.971 1 97.5 58 MET B CA 1
ATOM 1299 C C . MET B 1 58 ? 3.984 8.188 -2.918 1 97.5 58 MET B C 1
ATOM 1301 O O . MET B 1 58 ? 3.264 7.203 -3.074 1 97.5 58 MET B O 1
ATOM 1305 N N . ALA B 1 59 ? 3.963 9.008 -1.919 1 97.31 59 ALA B N 1
ATOM 1306 C CA . ALA B 1 59 ? 2.844 9.039 -0.981 1 97.31 59 ALA B CA 1
ATOM 1307 C C . ALA B 1 59 ? 2.424 10.477 -0.683 1 97.31 59 ALA B C 1
ATOM 1309 O O . ALA B 1 59 ? 3.26 11.32 -0.338 1 97.31 59 ALA B O 1
ATOM 1310 N N . VAL B 1 60 ? 1.203 10.773 -0.731 1 96.44 60 VAL B N 1
ATOM 1311 C CA . VAL B 1 60 ? 0.7 12.125 -0.507 1 96.44 60 VAL B CA 1
ATOM 1312 C C . VAL B 1 60 ? -0.292 12.125 0.654 1 96.44 60 VAL B C 1
ATOM 1314 O O . VAL B 1 60 ? -1.256 11.359 0.653 1 96.44 60 VAL B O 1
ATOM 1317 N N . VAL B 1 61 ? -0.071 12.891 1.569 1 95.12 61 VAL B N 1
ATOM 1318 C CA . VAL B 1 61 ? -1.002 13.125 2.668 1 95.12 61 VAL B CA 1
ATOM 1319 C C . VAL B 1 61 ? -1.59 14.531 2.561 1 95.12 61 VAL B C 1
ATOM 1321 O O . VAL B 1 61 ? -0.853 15.516 2.561 1 95.12 61 VAL B O 1
ATOM 1324 N N . LYS B 1 62 ? -2.809 14.617 2.498 1 94.62 62 LYS B N 1
ATOM 1325 C CA . LYS B 1 62 ? -3.514 15.891 2.477 1 94.62 62 LYS B CA 1
ATOM 1326 C C . LYS B 1 62 ? -4.293 16.109 3.771 1 94.62 62 LYS B C 1
ATOM 1328 O O . LYS B 1 62 ? -5.246 15.383 4.059 1 94.62 62 LYS B O 1
ATOM 1333 N N . ILE B 1 63 ? -3.93 17.031 4.473 1 91.56 63 ILE B N 1
ATOM 1334 C CA . ILE B 1 63 ? -4.574 17.406 5.727 1 91.56 63 ILE B CA 1
ATOM 1335 C C . ILE B 1 63 ? -5.328 18.719 5.543 1 91.56 63 ILE B C 1
ATOM 1337 O O . ILE B 1 63 ? -4.719 19.766 5.312 1 91.56 63 ILE B O 1
ATOM 1341 N N . PRO B 1 64 ? -6.602 18.688 5.645 1 89.5 64 PRO B N 1
ATOM 1342 C CA . PRO B 1 64 ? -7.379 19.922 5.473 1 89.5 64 PRO B CA 1
ATOM 1343 C C . PRO B 1 64 ? -7.34 20.812 6.703 1 89.5 64 PRO B C 1
ATOM 1345 O O . PRO B 1 64 ? -8.344 20.953 7.41 1 89.5 64 PRO B O 1
ATOM 1348 N N . TRP B 1 65 ? -6.266 21.516 6.859 1 83.62 65 TRP B N 1
ATOM 1349 C CA . TRP B 1 65 ? -5.957 22.25 8.086 1 83.62 65 TRP B CA 1
ATOM 1350 C C . TRP B 1 65 ? -7.047 23.266 8.406 1 83.62 65 TRP B C 1
ATOM 1352 O O . TRP B 1 65 ? -7.375 23.484 9.578 1 83.62 65 TRP B O 1
ATOM 1362 N N . THR B 1 66 ? -7.664 23.875 7.426 1 82.81 66 THR B N 1
ATOM 1363 C CA . THR B 1 66 ? -8.672 24.891 7.68 1 82.81 66 THR B CA 1
ATOM 1364 C C . THR B 1 66 ? -10.062 24.266 7.742 1 82.81 66 THR B C 1
ATOM 1366 O O . THR B 1 66 ? -11.047 24.969 8.039 1 82.81 66 THR B O 1
ATOM 1369 N N . GLN B 1 67 ? -10.242 23.078 7.438 1 86.75 67 GLN B N 1
ATOM 1370 C CA . GLN B 1 67 ? -11.547 22.438 7.359 1 86.75 67 GLN B CA 1
ATOM 1371 C C . GLN B 1 67 ? -11.531 21.062 8.031 1 86.75 67 GLN B C 1
ATOM 1373 O O . GLN B 1 67 ? -12.086 20.094 7.504 1 86.75 67 GLN B O 1
ATOM 1378 N N . ILE B 1 68 ? -10.859 20.828 9.055 1 82.38 68 ILE B N 1
ATOM 1379 C CA . ILE B 1 68 ? -10.609 19.531 9.664 1 82.38 68 ILE B CA 1
ATOM 1380 C C . ILE B 1 68 ? -11.906 18.984 10.25 1 82.38 68 ILE B C 1
ATOM 1382 O O . ILE B 1 68 ? -12.07 17.766 10.352 1 82.38 68 ILE B O 1
ATOM 1386 N N . ARG B 1 69 ? -12.953 19.922 10.461 1 77.12 69 ARG B N 1
ATOM 1387 C CA . ARG B 1 69 ? -14.227 19.484 11.016 1 77.12 69 ARG B CA 1
ATOM 1388 C C . ARG B 1 69 ? -15.125 18.906 9.922 1 77.12 69 ARG B C 1
ATOM 1390 O O . ARG B 1 69 ? -16.031 18.109 10.211 1 77.12 69 ARG B O 1
ATOM 1397 N N . TYR B 1 70 ? -14.883 19.312 8.68 1 82.25 70 TYR B N 1
ATOM 1398 C CA . TYR B 1 70 ? -15.836 19.016 7.613 1 82.25 70 TYR B CA 1
ATOM 1399 C C . TYR B 1 70 ? -15.219 18.094 6.574 1 82.25 70 TYR B C 1
ATOM 1401 O O . TYR B 1 70 ? -15.938 17.453 5.809 1 82.25 70 TYR B O 1
ATOM 1409 N N . LYS B 1 71 ? -13.844 18.031 6.551 1 85.56 71 LYS B N 1
ATOM 1410 C CA . LYS B 1 71 ? -13.188 17.25 5.508 1 85.56 71 LYS B CA 1
ATOM 1411 C C . LYS B 1 71 ? -12.219 16.25 6.105 1 85.56 71 LYS B C 1
ATOM 1413 O O . LYS B 1 71 ? -11.516 16.547 7.074 1 85.56 71 LYS B O 1
ATOM 1418 N N . PRO B 1 72 ? -12.07 15.086 5.465 1 89.56 72 PRO B N 1
ATOM 1419 C CA . PRO B 1 72 ? -11.148 14.055 5.953 1 89.56 72 PRO B CA 1
ATOM 1420 C C . PRO B 1 72 ? -9.703 14.32 5.555 1 89.56 72 PRO B C 1
ATOM 1422 O O . PRO B 1 72 ? -9.438 15.109 4.641 1 89.56 72 PRO B O 1
ATOM 1425 N N . VAL B 1 73 ? -8.836 13.742 6.355 1 93.25 73 VAL B N 1
ATOM 1426 C CA . VAL B 1 73 ? -7.457 13.609 5.902 1 93.25 73 VAL B CA 1
ATOM 1427 C C . VAL B 1 73 ? -7.355 12.492 4.863 1 93.25 73 VAL B C 1
ATOM 1429 O O . VAL B 1 73 ? -7.844 11.383 5.082 1 93.25 73 VAL B O 1
ATOM 1432 N N . CYS B 1 74 ? -6.711 12.781 3.762 1 94.56 74 CYS B N 1
ATOM 1433 C CA . CYS B 1 74 ? -6.586 11.812 2.678 1 94.56 74 CYS B CA 1
ATOM 1434 C C . CYS B 1 74 ? -5.129 11.438 2.451 1 94.56 74 CYS B C 1
ATOM 1436 O O . CYS B 1 74 ? -4.246 12.297 2.48 1 94.56 74 CYS B O 1
ATOM 1438 N N . ILE B 1 75 ? -4.887 10.164 2.26 1 96.69 75 ILE B N 1
ATOM 1439 C CA . ILE B 1 75 ? -3.576 9.648 1.883 1 96.69 75 ILE B CA 1
ATOM 1440 C C . ILE B 1 75 ? -3.682 8.891 0.562 1 96.69 75 ILE B C 1
ATOM 1442 O O . ILE B 1 75 ? -4.562 8.047 0.394 1 96.69 75 ILE B O 1
ATOM 1446 N N . THR B 1 76 ? -2.812 9.195 -0.352 1 97.12 76 THR B N 1
ATOM 1447 C CA . THR B 1 76 ? -2.791 8.539 -1.651 1 97.12 76 THR B CA 1
ATOM 1448 C C . THR B 1 76 ? -1.398 7.992 -1.957 1 97.12 76 THR B C 1
ATOM 1450 O O . THR B 1 76 ? -0.398 8.688 -1.763 1 97.12 76 THR B O 1
ATOM 1453 N N . ILE B 1 77 ? -1.376 6.793 -2.387 1 97.62 77 ILE B N 1
ATOM 1454 C CA . ILE B 1 77 ? -0.181 6.148 -2.92 1 97.62 77 ILE B CA 1
ATOM 1455 C C . ILE B 1 77 ? -0.453 5.648 -4.336 1 97.62 77 ILE B C 1
ATOM 1457 O O . ILE B 1 77 ? -1.128 4.633 -4.523 1 97.62 77 ILE B O 1
ATOM 1461 N N . PRO B 1 78 ? 0.082 6.246 -5.266 1 96.5 78 PRO B N 1
ATOM 1462 C CA . PRO B 1 78 ? -0.295 5.969 -6.656 1 96.5 78 PRO B CA 1
ATOM 1463 C C . PRO B 1 78 ? 0.349 4.691 -7.195 1 96.5 78 PRO B C 1
ATOM 1465 O O . PRO B 1 78 ? -0.09 4.16 -8.219 1 96.5 78 PRO B O 1
ATOM 1468 N N . SER B 1 79 ? 1.438 4.23 -6.547 1 96.44 79 SER B N 1
ATOM 1469 C CA . SER B 1 79 ? 2.104 3.023 -7.031 1 96.44 79 SER B CA 1
ATOM 1470 C C . SER B 1 79 ? 2.902 2.348 -5.922 1 96.44 79 SER B C 1
ATOM 1472 O O . SER B 1 79 ? 3.658 3.008 -5.207 1 96.44 79 SER B O 1
ATOM 1474 N N . LEU B 1 80 ? 2.684 1.076 -5.805 1 97.62 80 LEU B N 1
ATOM 1475 C CA . LEU B 1 80 ? 3.479 0.205 -4.945 1 97.62 80 LEU B CA 1
ATOM 1476 C C . LEU B 1 80 ? 3.936 -1.036 -5.703 1 97.62 80 LEU B C 1
ATOM 1478 O O . LEU B 1 80 ? 3.111 -1.773 -6.25 1 97.62 80 LEU B O 1
ATOM 1482 N N . GLU B 1 81 ? 5.199 -1.188 -5.789 1 97.5 81 GLU B N 1
ATOM 1483 C CA . GLU B 1 81 ? 5.789 -2.314 -6.508 1 97.5 81 GLU B CA 1
ATOM 1484 C C . GLU B 1 81 ? 6.652 -3.168 -5.582 1 97.5 81 GLU B C 1
ATOM 1486 O O . GLU B 1 81 ? 7.531 -2.65 -4.891 1 97.5 81 GLU B O 1
ATOM 1491 N N . LEU B 1 82 ? 6.387 -4.43 -5.641 1 97.31 82 LEU B N 1
ATOM 1492 C CA . LEU B 1 82 ? 7.156 -5.371 -4.828 1 97.31 82 LEU B CA 1
ATOM 1493 C C . LEU B 1 82 ? 7.855 -6.402 -5.711 1 97.31 82 LEU B C 1
ATOM 1495 O O . LEU B 1 82 ? 7.27 -6.898 -6.676 1 97.31 82 LEU B O 1
ATOM 1499 N N . ASP B 1 83 ? 9.07 -6.656 -5.391 1 95.12 83 ASP B N 1
ATOM 1500 C CA . ASP B 1 83 ? 9.828 -7.742 -5.996 1 95.12 83 ASP B CA 1
ATOM 1501 C C . ASP B 1 83 ? 10.055 -8.883 -5.004 1 95.12 83 ASP B C 1
ATOM 1503 O O . ASP B 1 83 ? 10.492 -8.656 -3.877 1 95.12 83 ASP B O 1
ATOM 1507 N N . CYS B 1 84 ? 9.75 -10.07 -5.512 1 94.25 84 CYS B N 1
ATOM 1508 C CA . CYS B 1 84 ? 9.922 -11.25 -4.672 1 94.25 84 CYS B CA 1
ATOM 1509 C C . CYS B 1 84 ? 10.758 -12.305 -5.379 1 94.25 84 CYS B C 1
ATOM 1511 O O . CYS B 1 84 ? 10.57 -12.555 -6.57 1 94.25 84 CYS B O 1
ATOM 1513 N N . THR B 1 85 ? 11.641 -12.883 -4.672 1 91.5 85 THR B N 1
ATOM 1514 C CA . THR B 1 85 ? 12.477 -13.953 -5.199 1 91.5 85 THR B CA 1
ATOM 1515 C C . THR B 1 85 ? 11.984 -15.312 -4.719 1 91.5 85 THR B C 1
ATOM 1517 O O . THR B 1 85 ? 11.602 -15.461 -3.559 1 91.5 85 THR B O 1
ATOM 1520 N N . VAL B 1 86 ? 11.945 -16.203 -5.664 1 88.5 86 VAL B N 1
ATOM 1521 C CA . VAL B 1 86 ? 11.578 -17.562 -5.32 1 88.5 86 VAL B CA 1
ATOM 1522 C C . VAL B 1 86 ? 12.836 -18.375 -5.031 1 88.5 86 VAL B C 1
ATOM 1524 O O . VAL B 1 86 ? 13.781 -18.391 -5.828 1 88.5 86 VAL B O 1
ATOM 1527 N N . HIS B 1 87 ? 12.828 -18.828 -3.883 1 82.88 87 HIS B N 1
ATOM 1528 C CA . HIS B 1 87 ? 14.008 -19.594 -3.506 1 82.88 87 HIS B CA 1
ATOM 1529 C C . HIS B 1 87 ? 13.812 -21.078 -3.818 1 82.88 87 HIS B C 1
ATOM 1531 O O . HIS B 1 87 ? 12.766 -21.641 -3.521 1 82.88 87 HIS B O 1
ATOM 1537 N N . ASP B 1 88 ? 14.359 -21.422 -4.953 1 69.5 88 ASP B N 1
ATOM 1538 C CA . ASP B 1 88 ? 14.523 -22.859 -5.133 1 69.5 88 ASP B CA 1
ATOM 1539 C C . ASP B 1 88 ? 15.766 -23.359 -4.398 1 69.5 88 ASP B C 1
ATOM 1541 O O . ASP B 1 88 ? 16.562 -22.578 -3.889 1 69.5 88 ASP B O 1
ATOM 1545 N N . MET B 1 89 ? 15.656 -24.719 -3.912 1 56.66 89 MET B N 1
ATOM 1546 C CA . MET B 1 89 ? 16.797 -25.375 -3.289 1 56.66 89 MET B CA 1
ATOM 1547 C C . MET B 1 89 ? 18.109 -24.891 -3.916 1 56.66 89 MET B C 1
ATOM 1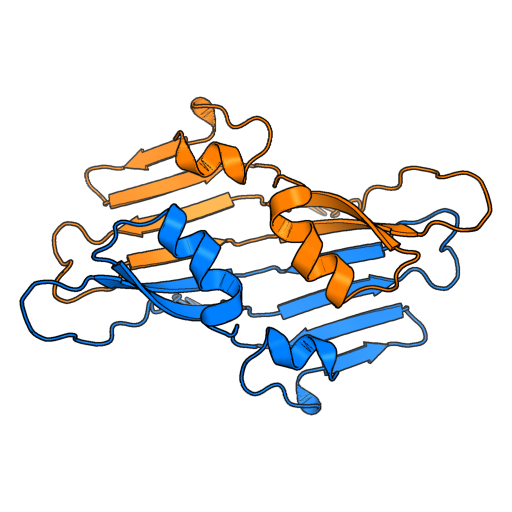549 O O . MET B 1 89 ? 19.188 -25.172 -3.396 1 56.66 89 MET B O 1
ATOM 1553 N N . TYR B 1 90 ? 18.094 -24.328 -5.109 1 57.09 90 TYR B N 1
ATOM 1554 C CA . TYR B 1 90 ? 19.375 -23.953 -5.68 1 57.09 90 TYR B CA 1
ATOM 1555 C C . TYR B 1 90 ? 19.688 -22.484 -5.426 1 57.09 90 TYR B C 1
ATOM 1557 O O . TYR B 1 90 ? 18.906 -21.781 -4.793 1 57.09 90 TYR B O 1
ATOM 1565 N N . ASP B 1 91 ? 20.625 -21.719 -6.176 1 58.44 91 ASP B N 1
ATOM 1566 C CA . ASP B 1 91 ? 21.328 -20.469 -5.902 1 58.44 91 ASP B CA 1
ATOM 1567 C C . ASP B 1 91 ? 20.375 -19.281 -6 1 58.44 91 ASP B C 1
ATOM 1569 O O . ASP B 1 91 ? 19.5 -19.25 -6.863 1 58.44 91 ASP B O 1
ATOM 1573 N N . ASP B 1 92 ? 20.234 -18.531 -4.996 1 58 92 ASP B N 1
ATOM 1574 C CA . ASP B 1 92 ? 19.453 -17.312 -4.82 1 58 92 ASP B CA 1
ATOM 1575 C C . ASP B 1 92 ? 19.875 -16.234 -5.82 1 58 92 ASP B C 1
ATOM 1577 O O . ASP B 1 92 ? 21.031 -15.836 -5.852 1 58 92 ASP B O 1
ATOM 1581 N N . VAL B 1 93 ? 19.391 -16.219 -7.152 1 59 93 VAL B N 1
ATOM 1582 C CA . VAL B 1 93 ? 19.672 -15.039 -7.977 1 59 93 VAL B CA 1
ATOM 1583 C C . VAL B 1 93 ? 18.688 -13.922 -7.648 1 59 93 VAL B C 1
ATOM 1585 O O . VAL B 1 93 ? 17.5 -14.18 -7.414 1 59 93 VAL B O 1
ATOM 1588 N N . GLU B 1 94 ? 19.141 -12.68 -7.25 1 58.88 94 GLU B N 1
ATOM 1589 C CA . GLU B 1 94 ? 18.328 -11.492 -6.969 1 58.88 94 GLU B CA 1
ATOM 1590 C C . GLU B 1 94 ? 17.734 -10.922 -8.25 1 58.88 94 GLU B C 1
ATOM 1592 O O . GLU B 1 94 ? 18.453 -10.516 -9.156 1 58.88 94 GLU B O 1
ATOM 1597 N N . TRP B 1 95 ? 16.438 -11.156 -8.555 1 65 95 TRP B N 1
ATOM 1598 C CA . TRP B 1 95 ? 15.742 -10.594 -9.703 1 65 95 TRP B CA 1
ATOM 1599 C C . TRP B 1 95 ? 14.875 -9.414 -9.289 1 65 95 TRP B C 1
ATOM 1601 O O . TRP B 1 95 ? 14.359 -9.375 -8.172 1 65 95 TRP B O 1
ATOM 1611 N N . ASN B 1 96 ? 14.977 -8.234 -9.992 1 67.62 96 ASN B N 1
ATOM 1612 C CA . ASN B 1 96 ? 14.07 -7.105 -9.781 1 67.62 96 ASN B CA 1
ATOM 1613 C C . ASN B 1 96 ? 13.086 -6.957 -10.938 1 67.62 96 ASN B C 1
ATOM 1615 O O . ASN B 1 96 ? 13.398 -7.32 -12.07 1 67.62 96 ASN B O 1
ATOM 1619 N N . CYS B 1 97 ? 11.844 -6.781 -10.547 1 68.81 97 CYS B N 1
ATOM 1620 C CA . CYS B 1 97 ? 10.82 -6.516 -11.555 1 68.81 97 CYS B CA 1
ATOM 1621 C C . CYS B 1 97 ? 11.062 -5.172 -12.234 1 68.81 97 CYS B C 1
ATOM 1623 O O . CYS B 1 97 ? 11.43 -4.195 -11.578 1 68.81 97 CYS B O 1
ATOM 1625 N N . LYS B 1 98 ? 11.461 -5.188 -13.57 1 59.47 98 LYS B N 1
ATOM 1626 C CA . LYS B 1 98 ? 11.562 -3.918 -14.289 1 59.47 98 LYS B CA 1
ATOM 1627 C C . LYS B 1 98 ? 10.188 -3.289 -14.492 1 59.47 98 LYS B C 1
ATOM 1629 O O . LYS B 1 98 ? 9.266 -3.941 -14.992 1 59.47 98 LYS B O 1
ATOM 1634 N N . VAL B 1 99 ? 9.648 -2.498 -13.641 1 52.31 99 VAL B N 1
ATOM 1635 C CA . VAL B 1 99 ? 8.461 -1.742 -14.016 1 52.31 99 VAL B CA 1
ATOM 1636 C C . VAL B 1 99 ? 8.742 -0.924 -15.273 1 52.31 99 VAL B C 1
ATOM 1638 O O . VAL B 1 99 ? 9.641 -0.078 -15.281 1 52.31 99 VAL B O 1
ATOM 1641 N N . GLY B 1 100 ? 8.516 -1.438 -16.438 1 41.47 100 GLY B N 1
ATOM 1642 C CA . GLY B 1 100 ? 8.633 -0.71 -17.688 1 41.47 100 GLY B CA 1
ATOM 1643 C C . GLY B 1 100 ? 8.047 0.688 -17.625 1 41.47 100 GLY B C 1
ATOM 1644 O O . GLY B 1 100 ? 6.859 0.858 -17.344 1 41.47 100 GLY B O 1
ATOM 1645 N N . GLU B 1 101 ? 8.68 1.651 -17.078 1 38.28 101 GLU B N 1
ATOM 1646 C CA . GLU B 1 101 ? 8.297 2.957 -17.594 1 38.28 101 GLU B CA 1
ATOM 1647 C C . GLU B 1 101 ? 8.156 2.922 -19.109 1 38.28 101 GLU B C 1
ATOM 1649 O O . GLU B 1 101 ? 9.148 2.889 -19.844 1 38.28 101 GLU B O 1
ATOM 1654 N N . GLU B 1 102 ? 7.527 2.051 -19.812 1 32.94 102 GLU B N 1
ATOM 1655 C CA . GLU B 1 102 ? 7.348 2.434 -21.203 1 32.94 102 GLU B CA 1
ATOM 1656 C C . GLU B 1 102 ? 6.789 3.848 -21.328 1 32.94 102 GLU B C 1
ATOM 1658 O O . GLU B 1 102 ? 5.652 4.105 -20.922 1 32.94 102 GLU B O 1
ATOM 1663 N N . GLY B 1 103 ? 7.434 4.906 -20.938 1 25.03 103 GLY B N 1
ATOM 1664 C CA . GLY B 1 103 ? 7.336 6.051 -21.828 1 25.03 103 GLY B CA 1
ATOM 1665 C C . GLY B 1 103 ? 7.656 5.711 -23.266 1 25.03 103 GLY B C 1
ATOM 1666 O O . GLY B 1 103 ? 8.391 4.758 -23.547 1 25.03 103 GLY B O 1
#

Secondary structure (DSSP, 8-state):
-GGGGGTEET--GGGEEEETTTTEEEEEEEEE-HHHHHHHHHHHS-TTEEEEEEEEEEEEEE--TT-TTTS-EEEEEEEEEEEEEE--SS-------------/-GGGGGTEET--GGGEEEETTTTEEEEEEEEE-HHHHHHHHHHHS-TTEEEEEEEEEEEEEE--TT-TTTS-EEEEEEEEEEEEEE--SS-------------

Foldseek 3Di:
DVVCCQFWPPDDPVQWDADPVFQKIKGAKTWTDQVNCVVVCCVPDDPQKAWDTKIFGMKMWTQRVPPNVPDPIDIDTPDIDIDMWGHDPDDGDDDDDPPPPVD/DVVCCQFWPPDDPVQWDADPVFQKIKGAKTWTDQVNCVVVCCVPDDVQKGWDTKIFGMKMWTQRVVPNVPDPIDIDTPDIDIDMWGHDPDDGDDDDDPPPPPD

Sequence (206 aa):
MGYLKKYIRGLEYDQVSASLMSGEITLHAFELEIDAIREWVDTILPYTTEITRAYCSMAVVKIPWTQIRYKPVCITIPSLELDCTVHDMYDDVEWNCKVGEEGMGYLKKYIRGLEYDQVSASLMSGEITLHAFELEIDAIREWVDTILPYTTEITRAYCSMAVVKIPWTQIRYKPVCITIPSLELDCTVHDMYDDVEWNCKVGEEG

InterPro domains:
  IPR026728 Bridge-like lipid transfer protein family member 3A/B [PF24917] (3-82)
  IPR026728 Bridge-like lipid transfer protein family member 3A/B [PTHR22774] (3-88)

Radius of gyration: 18.18 Å; Cα contacts (8 Å, |Δi|>4): 435; chains: 2; bounding box: 41×52×43 Å

pLDDT: mean 86.63, std 15.37, range [25.03, 97.94]